Protein AF-A0A7W9TTK7-F1 (afdb_monomer_lite)

Sequence (274 aa):
MAANSEQIASMFRITYSSESADGRTKPDFTINDTASDWLWWWYRYFKENADYKAYCEARRNGDTAICSMLESRFERIAELYEDWGDIHLGKRLYKNESSWREWLFDRRHLFFINEPAVKTLSRSADVERGAIAIQIPAAVSKNDLLRVVTEFIEQNYADLRTTPKPKYELYAPEGRIDQRTFQTVKKSFYVHAAAQQHVWFPDSNAGTALEVMALELKTQLGFDWELEADQEERLRNGKLSMLELDSFKKQIARYKAQFDGYVANTIHGVFPKK

pLDDT: mean 74.2, std 18.29, range [26.41, 97.88]

Foldseek 3Di:
DVVVVVVVVVLPDPDDDDDDPDDDDDPPDDDPVQLLLQVQLLLVLQLVFPLLQQCLVCVVVVVVVSVVVSCVVFVCSVVCCVLPNNCNDDDNDGSPDPVSVVSCVVNVLQEDDRPPQFAWDPDDPPADPPDTDTDDDPPDDPVVRVVSVVCLCVVQVPPSNDRRDRNFYPPDPPPDDDVVLVLLSLLLVLLVVLLVCLPQADNALLSSLLSSVVVCVVPVSPPPDDDDPVQVVCSVVVNRDSVVQPVSSVVSVVSPVVSVVSSVCVSNSHRGDD

Radius of gyration: 23.46 Å; chains: 1; bounding box: 52×50×77 Å

Structure (mmCIF, N/CA/C/O backbone):
data_AF-A0A7W9TTK7-F1
#
_entry.id   AF-A0A7W9TTK7-F1
#
loop_
_atom_site.group_PDB
_atom_site.id
_atom_site.type_symbol
_atom_site.label_atom_id
_atom_site.label_alt_id
_atom_site.label_comp_id
_atom_site.label_asym_id
_atom_site.label_entity_id
_atom_site.label_seq_id
_atom_site.pdbx_PDB_ins_code
_atom_site.Cartn_x
_atom_site.Cartn_y
_atom_site.Cartn_z
_atom_site.occupancy
_atom_site.B_iso_or_equiv
_atom_site.auth_seq_id
_atom_site.auth_comp_id
_atom_site.auth_asym_id
_atom_site.auth_atom_id
_atom_site.pdbx_PDB_model_num
ATOM 1 N N . MET A 1 1 ? -0.376 11.244 -28.066 1.00 35.03 1 MET A N 1
ATOM 2 C CA . MET A 1 1 ? 0.602 10.306 -27.467 1.00 35.03 1 MET A CA 1
ATOM 3 C C . MET A 1 1 ? 1.311 10.841 -26.209 1.00 35.03 1 MET A C 1
ATOM 5 O O . MET A 1 1 ? 1.883 10.028 -25.504 1.00 35.03 1 MET A O 1
ATOM 9 N N . ALA A 1 2 ? 1.227 12.137 -25.856 1.00 30.84 2 ALA A N 1
ATOM 10 C CA . ALA A 1 2 ? 1.798 12.692 -24.609 1.00 30.84 2 ALA A CA 1
ATOM 11 C C . ALA A 1 2 ? 0.913 12.527 -23.345 1.00 30.84 2 ALA A C 1
ATOM 13 O O . ALA A 1 2 ? 1.427 12.477 -22.231 1.00 30.84 2 ALA A O 1
ATOM 14 N N . ALA A 1 3 ? -0.406 12.371 -23.518 1.00 28.75 3 ALA A N 1
ATOM 15 C CA . ALA A 1 3 ? -1.385 12.412 -22.425 1.00 28.75 3 ALA A CA 1
ATOM 16 C C . ALA A 1 3 ? -1.292 11.248 -21.409 1.00 28.75 3 ALA A C 1
ATOM 18 O O . ALA A 1 3 ? -1.634 11.421 -20.243 1.00 28.75 3 ALA A O 1
ATOM 19 N N . ASN A 1 4 ? -0.794 10.071 -21.814 1.00 40.59 4 ASN A N 1
ATOM 20 C CA . ASN A 1 4 ? -0.793 8.881 -20.946 1.00 40.59 4 ASN A CA 1
ATOM 21 C C . ASN A 1 4 ? 0.467 8.780 -20.067 1.00 40.59 4 ASN A C 1
ATOM 23 O O . ASN A 1 4 ? 0.388 8.340 -18.923 1.00 40.59 4 ASN A O 1
ATOM 27 N N . SER A 1 5 ? 1.621 9.261 -20.545 1.00 33.06 5 SER A N 1
ATOM 28 C CA . SER A 1 5 ? 2.818 9.427 -19.707 1.00 33.06 5 SER A CA 1
ATOM 29 C C . SER A 1 5 ? 2.655 10.554 -18.686 1.00 33.06 5 SER A C 1
ATOM 31 O O . SER A 1 5 ? 3.217 10.474 -17.595 1.00 33.06 5 SER A O 1
ATOM 33 N N . GLU A 1 6 ? 1.859 11.577 -19.016 1.00 35.22 6 GLU A N 1
ATOM 34 C CA . GLU A 1 6 ? 1.456 12.616 -18.067 1.00 35.22 6 GLU A CA 1
ATOM 35 C C . GLU A 1 6 ? 0.528 12.080 -16.979 1.00 35.22 6 GLU A C 1
ATOM 37 O O . GLU A 1 6 ? 0.674 12.515 -15.850 1.00 35.22 6 GLU A O 1
ATOM 42 N N . GLN A 1 7 ? -0.351 11.107 -17.252 1.00 36.59 7 GLN A N 1
ATOM 43 C CA . GLN A 1 7 ? -1.185 10.474 -16.217 1.00 36.59 7 GLN A CA 1
ATOM 44 C C . GLN A 1 7 ? -0.368 9.675 -15.197 1.00 36.59 7 GLN A C 1
ATOM 46 O O . GLN A 1 7 ? -0.640 9.740 -14.001 1.00 36.59 7 GLN A O 1
ATOM 51 N N . ILE A 1 8 ? 0.660 8.956 -15.650 1.00 35.38 8 ILE A N 1
ATOM 52 C CA . ILE A 1 8 ? 1.646 8.324 -14.766 1.00 35.38 8 ILE A CA 1
ATOM 53 C C . ILE A 1 8 ? 2.354 9.451 -14.001 1.00 35.38 8 ILE A C 1
ATOM 55 O O . ILE A 1 8 ? 2.187 9.569 -12.795 1.00 35.38 8 ILE A O 1
ATOM 59 N N . ALA A 1 9 ? 3.023 10.387 -14.675 1.00 32.50 9 ALA A N 1
ATOM 60 C CA . ALA A 1 9 ? 3.743 11.481 -14.013 1.00 32.50 9 ALA A CA 1
ATOM 61 C C . ALA A 1 9 ? 2.878 12.347 -13.062 1.00 32.50 9 ALA A C 1
ATOM 63 O O . ALA A 1 9 ? 3.387 12.825 -12.049 1.00 32.50 9 ALA A O 1
ATOM 64 N N . SER A 1 10 ? 1.578 12.521 -13.324 1.00 35.16 10 SER A N 1
ATOM 65 C CA . SER A 1 10 ? 0.633 13.265 -12.481 1.00 35.16 10 SER A CA 1
ATOM 66 C C . SER A 1 10 ? 0.167 12.460 -11.272 1.00 35.16 10 SER A C 1
ATOM 68 O O . SER A 1 10 ? -0.070 13.044 -10.220 1.00 35.16 10 SER A O 1
ATOM 70 N N . MET A 1 11 ? 0.094 11.126 -11.373 1.00 34.66 11 MET A N 1
ATOM 71 C CA . MET A 1 11 ? -0.071 10.249 -10.207 1.00 34.66 11 MET A CA 1
ATOM 72 C C . MET A 1 11 ? 1.137 10.303 -9.256 1.00 34.66 11 MET A C 1
ATOM 74 O O . MET A 1 11 ? 1.025 9.861 -8.110 1.00 34.66 11 MET A O 1
ATOM 78 N N . PHE A 1 12 ? 2.284 10.817 -9.718 1.00 41.12 12 PHE A N 1
ATOM 79 C CA . PHE A 1 12 ? 3.575 10.690 -9.035 1.00 41.12 12 PHE A CA 1
ATOM 80 C C . PHE A 1 12 ? 4.320 12.021 -8.792 1.00 41.12 12 PHE A C 1
ATOM 82 O O . PHE A 1 12 ? 5.390 12.003 -8.185 1.00 41.12 12 PHE A O 1
ATOM 89 N N . ARG A 1 13 ? 3.764 13.185 -9.170 1.00 29.89 13 ARG A N 1
ATOM 90 C CA . ARG A 1 13 ? 4.305 14.508 -8.798 1.00 29.89 13 ARG A CA 1
ATOM 91 C C . ARG A 1 13 ? 3.874 14.890 -7.381 1.00 29.89 13 ARG A C 1
ATOM 93 O O . ARG A 1 13 ? 2.742 15.305 -7.147 1.00 29.89 13 ARG A O 1
ATOM 100 N N . ILE A 1 14 ? 4.806 14.811 -6.434 1.00 31.83 14 ILE A N 1
ATOM 101 C CA . ILE A 1 14 ? 4.744 15.603 -5.200 1.00 31.83 14 ILE A CA 1
ATOM 102 C C . ILE A 1 14 ? 5.289 16.988 -5.546 1.00 31.83 14 ILE A C 1
ATOM 104 O O . ILE A 1 14 ? 6.488 17.230 -5.474 1.00 31.83 14 ILE A O 1
ATOM 108 N N . THR A 1 15 ? 4.419 17.886 -6.004 1.00 26.41 15 THR A N 1
ATOM 109 C CA . THR A 1 15 ? 4.750 19.312 -6.091 1.00 26.41 15 THR A CA 1
ATOM 110 C C . THR A 1 15 ? 4.386 19.971 -4.774 1.00 26.41 15 THR A C 1
ATOM 112 O O . THR A 1 15 ? 3.212 20.044 -4.411 1.00 26.41 15 THR A O 1
ATOM 115 N N . TYR A 1 16 ? 5.402 20.452 -4.066 1.00 31.27 16 TYR A N 1
ATOM 116 C CA . TYR A 1 16 ? 5.229 21.379 -2.962 1.00 31.27 16 TYR A CA 1
ATOM 117 C C . TYR A 1 16 ? 4.890 22.747 -3.555 1.00 31.27 16 TYR A C 1
ATOM 119 O O . TYR A 1 16 ? 5.705 23.330 -4.267 1.00 31.27 16 TYR A O 1
ATOM 127 N N . SER A 1 17 ? 3.686 23.249 -3.285 1.00 29.47 17 SER A N 1
ATOM 128 C CA . SER A 1 17 ? 3.444 24.686 -3.378 1.00 29.47 17 SER A CA 1
ATOM 129 C C . SER A 1 17 ? 3.991 25.287 -2.093 1.00 29.47 17 SER A C 1
ATOM 131 O O . SER A 1 17 ? 3.411 25.082 -1.025 1.00 29.47 17 SER A O 1
ATOM 133 N N . SER A 1 18 ? 5.127 25.975 -2.177 1.00 38.81 18 SER A N 1
ATOM 134 C CA . SER A 1 18 ? 5.452 26.976 -1.171 1.00 38.81 18 SER A CA 1
ATOM 135 C C . SER A 1 18 ? 4.465 28.126 -1.340 1.00 38.81 18 SER A C 1
ATOM 137 O O . SER A 1 18 ? 4.240 28.580 -2.458 1.00 38.81 18 SER A O 1
ATOM 139 N N . GLU A 1 19 ? 3.922 28.571 -0.212 1.00 40.59 19 GLU A N 1
ATOM 140 C CA . GLU A 1 19 ? 3.117 29.781 -0.042 1.00 40.59 19 GLU A CA 1
ATOM 141 C C . GLU A 1 19 ? 1.655 29.696 -0.507 1.00 40.59 19 GLU A C 1
ATOM 143 O O . GLU A 1 19 ? 1.316 29.757 -1.685 1.00 40.59 19 GLU A O 1
ATOM 148 N N . SER A 1 20 ? 0.754 29.682 0.476 1.00 35.09 20 SER A N 1
ATOM 149 C CA . SER A 1 20 ? -0.438 30.521 0.392 1.00 35.09 20 SER A CA 1
ATOM 150 C C . SER A 1 20 ? -0.637 31.208 1.738 1.00 35.09 20 SER A C 1
ATOM 152 O O . SER A 1 20 ? -1.102 30.605 2.707 1.00 35.09 20 SER A O 1
ATOM 154 N N . ALA A 1 21 ? -0.251 32.479 1.781 1.00 42.56 21 ALA A N 1
ATOM 155 C CA . ALA A 1 21 ? -0.813 33.434 2.709 1.00 42.56 21 ALA A CA 1
ATOM 156 C C . ALA A 1 21 ? -2.298 33.579 2.361 1.00 42.56 21 ALA A C 1
ATOM 158 O O . ALA A 1 21 ? -2.626 34.259 1.399 1.00 42.56 21 ALA A O 1
ATOM 159 N N . ASP A 1 22 ? -3.187 32.911 3.094 1.00 37.53 22 ASP A N 1
ATOM 160 C CA . ASP A 1 22 ? -4.538 33.439 3.253 1.00 37.53 22 ASP A CA 1
ATOM 161 C C . ASP A 1 22 ? -5.239 32.890 4.495 1.00 37.53 22 ASP A C 1
ATOM 163 O O . ASP A 1 22 ? -5.291 31.688 4.768 1.00 37.53 22 ASP A O 1
ATOM 167 N N . GLY A 1 23 ? -5.741 33.832 5.289 1.00 40.56 23 GLY A N 1
ATOM 168 C CA . GLY A 1 23 ? -6.279 33.623 6.620 1.00 40.56 23 GLY A CA 1
ATOM 169 C C . GLY A 1 23 ? -7.608 32.880 6.619 1.00 40.56 23 GLY A C 1
ATOM 170 O O . GLY A 1 23 ? -8.668 33.485 6.508 1.00 40.56 23 GLY A O 1
ATOM 171 N N . ARG A 1 24 ? -7.557 31.574 6.877 1.00 36.06 24 ARG A N 1
ATOM 172 C CA . ARG A 1 24 ? -8.552 30.852 7.683 1.00 36.06 24 ARG A CA 1
ATOM 173 C C . ARG A 1 24 ? -7.796 29.827 8.511 1.00 36.06 24 ARG A C 1
ATOM 175 O O . ARG A 1 24 ? -7.207 28.906 7.958 1.00 36.06 24 ARG A O 1
ATOM 182 N N . THR A 1 25 ? -7.800 29.995 9.828 1.00 39.28 25 THR A N 1
ATOM 183 C CA . THR A 1 25 ? -7.168 29.083 10.786 1.00 39.28 25 THR A CA 1
ATOM 184 C C . THR A 1 25 ? -7.892 27.732 10.794 1.00 39.28 25 THR A C 1
ATOM 186 O O . THR A 1 25 ? -8.710 27.443 11.664 1.00 39.28 25 THR A O 1
ATOM 189 N N . LYS A 1 26 ? -7.602 26.884 9.798 1.00 40.47 26 LYS A N 1
ATOM 190 C CA . LYS A 1 26 ? -7.718 25.430 9.956 1.00 40.47 26 LYS A CA 1
ATOM 191 C C . LYS A 1 26 ? -6.712 25.025 11.044 1.00 40.47 26 LYS A C 1
ATOM 193 O O . LYS A 1 26 ? -5.613 25.578 11.048 1.00 40.47 26 LYS A O 1
ATOM 198 N N . PRO A 1 27 ? -7.062 24.121 11.975 1.00 39.88 27 PRO A N 1
ATOM 199 C CA . PRO A 1 27 ? -6.100 23.633 12.953 1.00 39.88 27 PRO A CA 1
ATOM 200 C C . PRO A 1 27 ? -4.914 23.036 12.196 1.00 39.88 27 PRO A C 1
ATOM 202 O O . PRO A 1 27 ? -5.080 22.099 11.414 1.00 39.88 27 PRO A O 1
ATOM 205 N N . ASP A 1 28 ? -3.746 23.641 12.391 1.00 40.25 28 ASP A N 1
ATOM 206 C CA . ASP A 1 28 ? -2.498 23.274 11.734 1.00 40.25 28 ASP A CA 1
ATOM 207 C C . ASP A 1 28 ? -1.991 21.972 12.363 1.00 40.25 28 ASP A C 1
ATOM 209 O O . ASP A 1 28 ? -1.201 21.948 13.305 1.00 40.25 28 ASP A O 1
ATOM 213 N N . PHE A 1 29 ? -2.585 20.859 11.939 1.00 44.41 29 PHE A N 1
ATOM 214 C CA . PHE A 1 29 ? -2.176 19.531 12.361 1.00 44.41 29 PHE A CA 1
ATOM 215 C C . PHE A 1 29 ? -0.953 19.124 11.550 1.00 44.41 29 PHE A C 1
ATOM 217 O O . PHE A 1 29 ? -1.056 18.744 10.383 1.00 44.41 29 PHE A O 1
ATOM 224 N N . THR A 1 30 ? 0.216 19.212 12.178 1.00 46.50 30 THR A N 1
ATOM 225 C CA . THR A 1 30 ? 1.476 18.771 11.584 1.00 46.50 30 THR A CA 1
ATOM 226 C C . THR A 1 30 ? 1.577 17.251 11.709 1.00 46.50 30 THR A C 1
ATOM 228 O O . THR A 1 30 ? 1.919 16.713 12.761 1.00 46.50 30 THR A O 1
ATOM 231 N N . ILE A 1 31 ? 1.236 16.533 10.639 1.00 55.94 31 ILE A N 1
ATOM 232 C CA . ILE A 1 31 ? 1.468 15.086 10.551 1.00 55.94 31 ILE A CA 1
ATOM 233 C C . ILE A 1 31 ? 2.953 14.870 10.290 1.00 55.94 31 ILE A C 1
ATOM 235 O O . ILE A 1 31 ? 3.539 15.568 9.469 1.00 55.94 31 ILE A O 1
ATOM 239 N N . ASN A 1 32 ? 3.567 13.882 10.944 1.00 63.97 32 ASN A N 1
ATOM 240 C CA . ASN A 1 32 ? 4.888 13.418 10.532 1.00 63.97 32 ASN A CA 1
ATOM 241 C C . ASN A 1 32 ? 4.805 12.937 9.074 1.00 63.97 32 ASN A C 1
ATOM 243 O O . ASN A 1 32 ? 4.220 11.884 8.806 1.00 63.97 32 ASN A O 1
ATOM 247 N N . ASP A 1 33 ? 5.392 13.702 8.153 1.00 66.06 33 ASP A N 1
ATOM 248 C CA . ASP A 1 33 ? 5.341 13.438 6.712 1.00 66.06 33 ASP A CA 1
ATOM 249 C C . ASP A 1 33 ? 5.737 11.997 6.381 1.00 66.06 33 ASP A C 1
ATOM 251 O O . ASP A 1 33 ? 5.047 11.322 5.629 1.00 66.06 33 ASP A O 1
ATOM 255 N N . THR A 1 34 ? 6.769 11.455 7.030 1.00 67.75 34 THR A N 1
ATOM 256 C CA . THR A 1 34 ? 7.224 10.073 6.794 1.00 67.75 34 THR A CA 1
ATOM 257 C C . THR A 1 34 ? 6.137 9.046 7.123 1.00 67.75 34 THR A C 1
ATOM 259 O O . THR A 1 34 ? 5.960 8.055 6.414 1.00 67.75 34 THR A O 1
ATOM 262 N N . ALA A 1 35 ? 5.384 9.281 8.195 1.00 70.31 35 ALA A N 1
ATOM 263 C CA . ALA A 1 35 ? 4.330 8.382 8.642 1.00 70.31 35 ALA A CA 1
ATOM 264 C C . ALA A 1 35 ? 3.058 8.518 7.781 1.00 70.31 35 ALA A C 1
ATOM 266 O O . ALA A 1 35 ? 2.422 7.514 7.455 1.00 70.31 35 ALA A O 1
ATOM 267 N N . SER A 1 36 ? 2.751 9.739 7.327 1.00 75.75 36 SER A N 1
ATOM 268 C CA . SER A 1 36 ? 1.723 10.006 6.308 1.00 75.75 36 SER A CA 1
ATOM 269 C C . SER A 1 36 ? 2.040 9.298 4.988 1.00 75.75 36 SER A C 1
ATOM 271 O O . SER A 1 36 ? 1.181 8.642 4.401 1.00 75.75 36 SER A O 1
ATOM 273 N N . ASP A 1 37 ? 3.297 9.366 4.546 1.00 80.50 37 ASP A N 1
ATOM 274 C CA . ASP A 1 37 ? 3.783 8.701 3.339 1.00 80.50 37 ASP A CA 1
ATOM 275 C C . ASP A 1 37 ? 3.631 7.191 3.426 1.00 80.50 37 ASP A C 1
ATOM 277 O O . ASP A 1 37 ? 3.242 6.542 2.453 1.00 80.50 37 ASP A O 1
ATOM 281 N N . TRP A 1 38 ? 3.928 6.624 4.589 1.00 82.75 38 TRP A N 1
ATOM 282 C CA . TRP A 1 38 ? 3.814 5.192 4.800 1.00 82.75 38 TRP A CA 1
ATOM 283 C C . TRP A 1 38 ? 2.379 4.702 4.780 1.00 82.75 38 TRP A C 1
ATOM 285 O O . TRP A 1 38 ? 2.067 3.727 4.094 1.00 82.75 38 TRP A O 1
ATOM 295 N N . LEU A 1 39 ? 1.496 5.425 5.466 1.00 87.12 39 LEU A N 1
ATOM 296 C CA . LEU A 1 39 ? 0.069 5.157 5.435 1.00 87.12 39 LEU A CA 1
ATOM 297 C C . LEU A 1 39 ? -0.503 5.284 4.024 1.00 87.12 39 LEU A C 1
ATOM 299 O O . LEU A 1 39 ? -1.296 4.447 3.598 1.00 87.12 39 LEU A O 1
ATOM 303 N N . TRP A 1 40 ? -0.057 6.295 3.279 1.00 88.38 40 TRP A N 1
ATOM 304 C CA . TRP A 1 40 ? -0.442 6.470 1.888 1.00 88.38 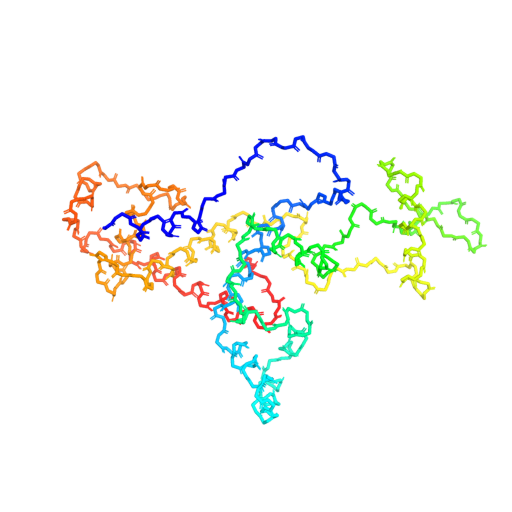40 TRP A CA 1
ATOM 305 C C . TRP A 1 40 ? -0.042 5.264 1.032 1.00 88.38 40 TRP A C 1
ATOM 307 O O . TRP A 1 40 ? -0.865 4.747 0.276 1.00 88.38 40 TRP A O 1
ATOM 317 N N . TRP A 1 41 ? 1.193 4.770 1.161 1.00 89.19 41 TRP A N 1
ATOM 318 C CA . TRP A 1 41 ? 1.605 3.568 0.438 1.00 89.19 41 TRP A CA 1
ATOM 319 C C . TRP A 1 41 ? 0.766 2.362 0.824 1.00 89.19 41 TRP A C 1
ATOM 321 O O . TRP A 1 41 ? 0.272 1.675 -0.066 1.00 89.19 41 TRP A O 1
ATOM 331 N N . TRP A 1 42 ? 0.540 2.145 2.117 1.00 90.62 42 TRP A N 1
ATOM 332 C CA . TRP A 1 42 ? -0.305 1.055 2.587 1.00 90.62 42 TRP A CA 1
ATOM 333 C C . TRP A 1 42 ? -1.720 1.111 1.999 1.00 90.62 42 TRP A C 1
ATOM 335 O O . TRP A 1 42 ? -2.191 0.111 1.463 1.00 90.62 42 TRP A O 1
ATOM 345 N N . TYR A 1 43 ? -2.359 2.287 1.994 1.00 92.00 43 TYR A N 1
ATOM 346 C CA . TYR A 1 43 ? -3.678 2.480 1.382 1.00 92.00 43 TYR A CA 1
ATOM 347 C C . TYR A 1 43 ? -3.700 2.047 -0.086 1.00 92.00 43 TYR A C 1
ATOM 349 O O . TYR A 1 43 ? -4.655 1.414 -0.536 1.00 92.00 43 TYR A O 1
ATOM 357 N N . ARG A 1 44 ? -2.642 2.351 -0.847 1.00 92.06 44 ARG A N 1
ATOM 358 C CA . ARG A 1 44 ? -2.567 1.936 -2.252 1.00 92.06 44 ARG A CA 1
ATOM 359 C C . ARG A 1 44 ? -2.544 0.422 -2.406 1.00 92.06 44 ARG A C 1
ATOM 361 O O . ARG A 1 44 ? -3.203 -0.074 -3.306 1.00 92.06 44 ARG A O 1
ATOM 368 N N . TYR A 1 45 ? -1.821 -0.292 -1.548 1.00 94.06 45 TYR A N 1
ATOM 369 C CA . TYR A 1 45 ? -1.841 -1.757 -1.538 1.00 94.06 45 TYR A CA 1
ATOM 370 C C . TYR A 1 45 ? -3.203 -2.298 -1.117 1.00 94.06 45 TYR A C 1
ATOM 372 O O . TYR A 1 45 ? -3.708 -3.236 -1.727 1.00 94.06 45 TYR A O 1
ATOM 380 N N . PHE A 1 46 ? -3.823 -1.674 -0.117 1.00 94.50 46 PHE A N 1
ATOM 381 C CA . PHE A 1 46 ? -5.122 -2.100 0.379 1.00 94.50 46 PHE A CA 1
ATOM 382 C C . PHE A 1 46 ? -6.214 -1.967 -0.686 1.00 94.50 46 PHE A C 1
ATOM 384 O O . PHE A 1 46 ? -7.037 -2.860 -0.857 1.00 94.50 46 PHE A O 1
ATOM 391 N N . LYS A 1 47 ? -6.153 -0.905 -1.496 1.00 93.19 47 LYS A N 1
ATOM 392 C CA . LYS A 1 47 ? -7.063 -0.693 -2.627 1.00 93.19 47 LYS A CA 1
ATOM 393 C C . LYS A 1 47 ? -6.916 -1.723 -3.755 1.00 93.19 47 LYS A C 1
ATOM 395 O O . LYS A 1 47 ? -7.827 -1.848 -4.570 1.00 93.19 47 LYS A O 1
ATOM 400 N N . GLU A 1 48 ? -5.807 -2.453 -3.814 1.00 94.50 48 GLU A N 1
ATOM 401 C CA . GLU A 1 48 ? -5.591 -3.538 -4.782 1.00 94.50 48 GLU A CA 1
ATOM 402 C C . GLU A 1 48 ? -5.988 -4.914 -4.202 1.00 94.50 48 GLU A C 1
ATOM 404 O O . GLU A 1 48 ? -5.910 -5.928 -4.894 1.00 94.50 48 GLU A O 1
ATOM 409 N N . ASN A 1 49 ? -6.454 -4.980 -2.945 1.00 96.75 49 ASN A N 1
ATOM 410 C CA . ASN A 1 49 ? -6.862 -6.230 -2.306 1.00 96.75 49 ASN A CA 1
ATOM 411 C C . ASN A 1 49 ? -8.242 -6.702 -2.801 1.00 96.75 49 ASN A C 1
ATOM 413 O O . ASN A 1 49 ? -9.274 -6.083 -2.535 1.00 96.75 49 ASN A O 1
ATOM 417 N N . ALA A 1 50 ? -8.257 -7.830 -3.515 1.00 96.31 50 ALA A N 1
ATOM 418 C CA . ALA A 1 50 ? -9.469 -8.389 -4.109 1.00 96.31 50 ALA A CA 1
ATOM 419 C C . ALA A 1 50 ? -10.463 -8.946 -3.074 1.00 96.31 50 ALA A C 1
ATOM 421 O O . ALA A 1 50 ? -11.669 -8.820 -3.280 1.00 96.31 50 ALA A O 1
ATOM 422 N N . ASP A 1 51 ? -9.985 -9.522 -1.966 1.00 97.50 51 ASP A N 1
ATOM 423 C CA . ASP A 1 51 ? -10.853 -10.039 -0.902 1.00 97.50 51 ASP A CA 1
ATOM 424 C C . ASP A 1 51 ? -11.577 -8.886 -0.181 1.00 97.50 51 ASP A C 1
ATOM 426 O O . ASP A 1 51 ? -12.781 -8.969 0.067 1.00 97.50 51 ASP A O 1
ATOM 430 N N . TYR A 1 52 ? -10.882 -7.770 0.081 1.00 97.81 52 TYR A N 1
ATOM 431 C CA . TYR A 1 52 ? -11.518 -6.570 0.636 1.00 97.81 52 TYR A CA 1
ATOM 432 C C . TYR A 1 52 ? -12.537 -5.968 -0.330 1.00 97.81 52 TYR A C 1
ATOM 434 O O . TYR A 1 52 ? -13.653 -5.639 0.068 1.00 97.81 52 TYR A O 1
ATOM 442 N N . LYS A 1 53 ? -12.193 -5.891 -1.621 1.00 97.38 53 LYS A N 1
ATOM 443 C CA . LYS A 1 53 ? -13.119 -5.430 -2.658 1.00 97.38 53 LYS A CA 1
ATOM 444 C C . LYS A 1 53 ? -14.394 -6.274 -2.694 1.00 97.38 53 LYS A C 1
ATOM 446 O O . LYS A 1 53 ? -15.489 -5.713 -2.704 1.00 97.38 53 LYS A O 1
ATOM 451 N N . ALA A 1 54 ? -14.254 -7.600 -2.680 1.00 97.31 54 ALA A N 1
ATOM 452 C CA . ALA A 1 54 ? -15.385 -8.523 -2.650 1.00 97.31 54 ALA A CA 1
ATOM 453 C C . ALA A 1 54 ? -16.247 -8.315 -1.395 1.00 97.31 54 ALA A C 1
ATOM 455 O O . ALA A 1 54 ? -17.474 -8.326 -1.481 1.00 97.31 54 ALA A O 1
ATOM 456 N N . TYR A 1 55 ? -15.621 -8.054 -0.245 1.00 97.88 55 TYR A N 1
ATOM 457 C CA . TYR A 1 55 ? -16.336 -7.731 0.987 1.00 97.88 55 TYR A CA 1
ATOM 458 C C . TYR A 1 55 ? -17.108 -6.410 0.894 1.00 97.88 55 TYR A C 1
ATOM 460 O O . TYR A 1 55 ? -18.286 -6.365 1.247 1.00 97.88 55 TYR A O 1
ATOM 468 N N . CYS A 1 56 ? -16.498 -5.346 0.364 1.00 97.31 56 CYS A N 1
ATOM 469 C CA . CYS A 1 56 ? -17.181 -4.073 0.130 1.00 97.31 56 CYS A CA 1
ATOM 470 C C . CYS A 1 56 ? -18.394 -4.236 -0.801 1.00 97.31 56 CYS A C 1
ATOM 472 O O . CYS A 1 56 ? -19.468 -3.701 -0.523 1.00 97.31 56 CYS A O 1
ATOM 474 N N . GLU A 1 57 ? -18.252 -5.005 -1.883 1.00 97.38 57 GLU A N 1
ATOM 475 C CA . GLU A 1 57 ? -19.346 -5.303 -2.814 1.00 97.38 57 GLU A CA 1
ATOM 476 C C . GLU A 1 57 ? -20.470 -6.106 -2.143 1.00 97.38 57 GLU A C 1
ATOM 478 O O . GLU A 1 57 ? -21.643 -5.756 -2.293 1.00 97.38 57 GLU A O 1
ATOM 483 N N . ALA A 1 58 ? -20.133 -7.123 -1.345 1.00 97.19 58 ALA A N 1
ATOM 484 C CA . ALA A 1 58 ? -21.104 -7.909 -0.586 1.00 97.19 58 ALA A CA 1
ATOM 485 C C . ALA A 1 58 ? -21.872 -7.049 0.430 1.00 97.19 58 ALA A C 1
ATOM 487 O O . ALA A 1 58 ? -23.103 -7.090 0.463 1.00 97.19 58 ALA A O 1
ATOM 488 N N . ARG A 1 59 ? -21.171 -6.198 1.195 1.00 96.94 59 ARG A N 1
ATOM 489 C CA . ARG A 1 59 ? -21.783 -5.254 2.147 1.00 96.94 59 ARG A CA 1
ATOM 490 C C . ARG A 1 59 ? -22.746 -4.299 1.452 1.00 96.94 59 ARG A C 1
ATOM 492 O O . ARG A 1 59 ? -23.847 -4.073 1.945 1.00 96.94 59 ARG A O 1
ATOM 499 N N . ARG A 1 60 ? -22.358 -3.777 0.287 1.00 95.56 60 ARG A N 1
ATOM 500 C CA . ARG A 1 60 ? -23.182 -2.859 -0.510 1.00 95.56 60 ARG A CA 1
ATOM 501 C C . ARG A 1 60 ? -24.448 -3.523 -1.048 1.00 95.56 60 ARG A C 1
ATOM 503 O O . ARG A 1 60 ? -25.503 -2.898 -1.064 1.00 95.56 60 ARG A O 1
ATOM 510 N N . ASN A 1 61 ? -24.338 -4.777 -1.478 1.00 96.12 61 ASN A N 1
ATOM 511 C CA . ASN A 1 61 ? -25.451 -5.538 -2.042 1.00 96.12 61 ASN A CA 1
ATOM 512 C C . ASN A 1 61 ? -26.323 -6.217 -0.971 1.00 96.12 61 ASN A C 1
ATOM 514 O O . ASN A 1 61 ? -27.341 -6.816 -1.312 1.00 96.12 61 ASN A O 1
ATOM 518 N N . GLY A 1 62 ? -25.939 -6.142 0.308 1.00 95.88 62 GLY A N 1
ATOM 519 C CA . GLY A 1 62 ? -26.615 -6.855 1.391 1.00 95.88 62 GLY A CA 1
ATOM 520 C C . GLY A 1 62 ? -26.424 -8.375 1.337 1.00 95.88 62 GLY A C 1
ATOM 521 O O . GLY A 1 62 ? -27.238 -9.111 1.894 1.00 95.88 62 GLY A O 1
ATOM 522 N N . ASP A 1 63 ? -25.368 -8.860 0.675 1.00 97.50 63 ASP A N 1
ATOM 523 C CA . ASP A 1 63 ? -25.051 -10.287 0.592 1.00 97.50 63 ASP A CA 1
ATOM 524 C C . ASP A 1 63 ? -24.424 -10.771 1.904 1.00 97.50 63 ASP A C 1
ATOM 526 O O . ASP A 1 63 ? -23.206 -10.771 2.104 1.00 97.50 63 ASP A O 1
ATOM 530 N N . THR A 1 64 ? -25.294 -11.170 2.827 1.00 96.69 64 THR A N 1
ATOM 531 C CA . THR A 1 64 ? -24.899 -11.654 4.154 1.00 96.69 64 THR A CA 1
ATOM 532 C C . THR A 1 64 ? -24.101 -12.955 4.095 1.00 96.69 64 THR A C 1
ATOM 534 O O . THR A 1 64 ? -23.228 -13.156 4.935 1.00 96.69 64 THR A O 1
ATOM 537 N N . ALA A 1 65 ? -24.328 -13.809 3.092 1.00 97.38 65 ALA A N 1
ATOM 538 C CA . ALA A 1 65 ? -23.631 -15.086 2.969 1.00 97.38 65 ALA A CA 1
ATOM 539 C C . ALA A 1 65 ? -22.151 -14.880 2.619 1.00 97.38 65 ALA A C 1
ATOM 541 O O . ALA A 1 65 ? -21.276 -15.460 3.269 1.00 97.38 65 ALA A O 1
ATOM 542 N N . ILE A 1 66 ? -21.860 -14.013 1.641 1.00 96.88 66 ILE A N 1
ATOM 543 C CA . ILE A 1 66 ? -20.476 -13.666 1.288 1.00 96.88 66 ILE A CA 1
ATOM 544 C C . ILE A 1 66 ? -19.802 -12.902 2.432 1.00 96.88 66 ILE A C 1
ATOM 546 O O . ILE A 1 66 ? -18.646 -13.196 2.744 1.00 96.88 66 ILE A O 1
ATOM 550 N N . CYS A 1 67 ? -20.512 -11.975 3.091 1.00 96.56 67 CYS A N 1
ATOM 551 C CA . CYS A 1 67 ? -19.979 -11.269 4.261 1.00 96.56 67 CYS A CA 1
ATOM 552 C C . CYS A 1 67 ? -19.529 -12.255 5.345 1.00 96.56 67 CYS A C 1
ATOM 554 O O . CYS A 1 67 ? -18.363 -12.238 5.726 1.00 96.56 67 CYS A O 1
ATOM 556 N N . SER A 1 68 ? -20.406 -13.169 5.776 1.00 96.94 68 SER A N 1
ATOM 557 C CA . SER A 1 68 ? -20.076 -14.143 6.824 1.00 96.94 68 SER A CA 1
ATOM 558 C C . SER A 1 68 ? -18.955 -15.101 6.415 1.00 96.94 68 SER A C 1
ATOM 560 O O . SER A 1 68 ? -18.099 -15.436 7.234 1.00 96.94 68 SER A O 1
ATOM 562 N N . MET A 1 69 ? -18.909 -15.524 5.147 1.00 97.88 69 MET A N 1
ATOM 563 C CA . MET A 1 69 ? -17.803 -16.338 4.635 1.00 97.88 69 MET A CA 1
ATOM 564 C C . MET A 1 69 ? -16.465 -15.592 4.748 1.00 97.88 69 MET A C 1
ATOM 566 O O . MET A 1 69 ? -15.487 -16.159 5.238 1.00 97.88 69 MET A O 1
ATOM 570 N N . LEU A 1 70 ? -16.404 -14.330 4.321 1.00 97.19 70 LEU A N 1
ATOM 571 C CA . LEU A 1 70 ? -15.174 -13.537 4.365 1.00 97.19 70 LEU A CA 1
ATOM 572 C C . LEU A 1 70 ? -14.778 -13.160 5.797 1.00 97.19 70 LEU A C 1
ATOM 574 O O . LEU A 1 70 ? -13.599 -13.253 6.124 1.00 97.19 70 LEU A O 1
ATOM 578 N N . GLU A 1 71 ? -15.736 -12.830 6.663 1.00 97.19 71 GLU A N 1
ATOM 579 C CA . GLU A 1 71 ? -15.510 -12.597 8.098 1.00 97.19 71 GLU A CA 1
ATOM 580 C C . GLU A 1 71 ? -14.944 -13.840 8.797 1.00 97.19 71 GLU A C 1
ATOM 582 O O . GLU A 1 71 ? -14.043 -13.727 9.624 1.00 97.19 71 GLU A O 1
ATOM 587 N N . SER A 1 72 ? -15.399 -15.041 8.419 1.00 96.50 72 SER A N 1
ATOM 588 C CA . SER A 1 72 ? -14.854 -16.294 8.963 1.00 96.50 72 SER A CA 1
ATOM 589 C C . SER A 1 72 ? -13.418 -16.582 8.508 1.00 96.50 72 SER A C 1
ATOM 591 O O . SER A 1 72 ? -12.669 -17.269 9.202 1.00 96.50 72 SER A O 1
ATOM 593 N N . ARG A 1 73 ? -13.026 -16.061 7.339 1.00 96.56 73 ARG A N 1
ATOM 594 C CA . ARG A 1 73 ? -11.698 -16.260 6.744 1.00 96.56 73 ARG A CA 1
ATOM 595 C C . ARG A 1 73 ? -10.697 -15.195 7.187 1.00 96.56 73 ARG A C 1
ATOM 597 O O . ARG A 1 73 ? -9.511 -15.491 7.318 1.00 96.56 73 ARG A O 1
ATOM 604 N N . PHE A 1 74 ? -11.160 -13.967 7.391 1.00 96.06 74 PHE A N 1
ATOM 605 C CA . PHE A 1 74 ? -10.332 -12.801 7.665 1.00 96.06 74 PHE A CA 1
ATOM 606 C C . PHE A 1 74 ? -10.833 -12.079 8.914 1.00 96.06 74 PHE A C 1
ATOM 608 O O . PHE A 1 74 ? -11.715 -11.228 8.845 1.00 96.06 74 PHE A O 1
ATOM 615 N N . GLU A 1 75 ? -10.201 -12.371 10.050 1.00 94.12 75 GLU A N 1
ATOM 616 C CA . GLU A 1 75 ? -10.594 -11.887 11.383 1.00 94.12 75 GLU A CA 1
ATOM 617 C C . GLU A 1 75 ? -10.844 -10.369 11.461 1.00 94.12 75 GLU A C 1
ATOM 619 O O . GLU A 1 75 ? -11.747 -9.919 12.161 1.00 94.12 75 GLU A O 1
ATOM 624 N N . ARG A 1 76 ? -10.075 -9.570 10.710 1.00 94.00 76 ARG A N 1
ATOM 625 C CA . ARG A 1 76 ? -10.116 -8.100 10.770 1.00 94.00 76 ARG A CA 1
ATOM 626 C C . ARG A 1 76 ? -10.902 -7.439 9.642 1.00 94.00 76 ARG A C 1
ATOM 628 O O . ARG A 1 76 ? -10.928 -6.215 9.567 1.00 94.00 76 ARG A O 1
ATOM 635 N N . ILE A 1 77 ? -11.539 -8.191 8.743 1.00 95.94 77 ILE A N 1
ATOM 636 C CA . ILE A 1 77 ? -12.151 -7.592 7.545 1.00 95.94 77 ILE A CA 1
ATOM 637 C C . ILE A 1 77 ? -13.324 -6.659 7.873 1.00 95.94 77 ILE A C 1
ATOM 639 O O . ILE A 1 77 ? -13.430 -5.577 7.293 1.00 95.94 77 ILE A O 1
ATOM 643 N N . ALA A 1 78 ? -14.157 -7.034 8.848 1.00 96.06 78 ALA A N 1
ATOM 644 C CA . ALA A 1 78 ? -15.247 -6.192 9.328 1.00 96.06 78 ALA A CA 1
ATOM 645 C C . ALA A 1 78 ? -14.708 -4.932 10.022 1.00 96.06 78 ALA A C 1
ATOM 647 O O . ALA A 1 78 ? -15.138 -3.828 9.710 1.00 96.06 78 ALA A O 1
ATOM 648 N N . GLU A 1 79 ? -13.706 -5.087 10.889 1.00 94.75 79 GLU A N 1
ATOM 649 C CA . GLU A 1 79 ? -13.016 -3.981 11.565 1.00 94.75 79 GLU A CA 1
ATOM 650 C C . GLU A 1 79 ? -12.418 -2.981 10.561 1.00 94.75 79 GLU A C 1
ATOM 652 O O . GLU A 1 79 ? -12.607 -1.772 10.692 1.00 94.75 79 GLU A O 1
ATOM 657 N N . LEU A 1 80 ? -11.742 -3.484 9.525 1.00 95.00 80 LEU A N 1
ATOM 658 C CA . LEU A 1 80 ? -11.189 -2.671 8.447 1.00 95.00 80 LEU A CA 1
ATOM 659 C C . LEU A 1 80 ? -12.283 -1.926 7.678 1.00 95.00 80 LEU A C 1
ATOM 661 O O . LEU A 1 80 ? -12.074 -0.786 7.275 1.00 95.00 80 LEU A O 1
ATOM 665 N N . TYR A 1 81 ? -13.441 -2.544 7.449 1.00 95.44 81 TYR A N 1
ATOM 666 C CA . TYR A 1 81 ? -14.573 -1.876 6.806 1.00 95.44 81 TYR A CA 1
ATOM 667 C C . TYR A 1 81 ? -15.156 -0.751 7.658 1.00 95.44 81 TYR A C 1
ATOM 669 O O . TYR A 1 81 ? -15.459 0.306 7.115 1.00 95.44 81 TYR A O 1
ATOM 677 N N . GLU A 1 82 ? -15.262 -0.922 8.973 1.00 93.62 82 GLU A N 1
ATOM 678 C CA . GLU A 1 82 ? -15.727 0.155 9.856 1.00 93.62 82 GLU A CA 1
ATOM 679 C C . GLU A 1 82 ? -14.745 1.341 9.883 1.00 93.62 82 GLU A C 1
ATOM 681 O O . GLU A 1 82 ? -15.158 2.501 9.859 1.00 93.62 82 GLU A O 1
ATOM 686 N N . ASP A 1 83 ? -13.436 1.073 9.851 1.00 91.56 83 ASP A N 1
ATOM 687 C CA . ASP A 1 83 ? -12.414 2.125 9.885 1.00 91.56 83 ASP A CA 1
ATOM 688 C C . ASP A 1 83 ? -12.257 2.861 8.543 1.00 91.56 83 ASP A C 1
ATOM 690 O O . ASP A 1 83 ? -12.158 4.094 8.490 1.00 91.56 83 ASP A O 1
ATOM 694 N N . TRP A 1 84 ? -12.198 2.107 7.443 1.00 91.62 84 TRP A N 1
ATOM 695 C CA . TRP A 1 84 ? -11.850 2.625 6.118 1.00 91.62 84 TRP A CA 1
ATOM 696 C C . TRP A 1 84 ? -13.064 2.872 5.223 1.00 91.62 84 TRP A C 1
ATOM 698 O O . TRP A 1 84 ? -12.998 3.725 4.333 1.00 91.62 84 TRP A O 1
ATOM 708 N N . GLY A 1 85 ? -14.172 2.177 5.472 1.00 92.81 85 GLY A N 1
ATOM 709 C CA . GLY A 1 85 ? -15.338 2.156 4.601 1.00 92.81 85 GLY A CA 1
ATOM 710 C C . GLY A 1 85 ? -15.056 1.494 3.254 1.00 92.81 85 GLY A C 1
ATOM 711 O O . GLY A 1 85 ? -14.066 0.799 3.044 1.00 92.81 85 GLY A O 1
ATOM 712 N N . ASP A 1 86 ? -15.935 1.742 2.291 1.00 93.44 86 ASP A N 1
ATOM 713 C CA . ASP A 1 86 ? -15.763 1.243 0.931 1.00 93.44 86 ASP A CA 1
ATOM 714 C C . ASP A 1 86 ? -14.760 2.102 0.141 1.00 93.44 86 ASP A C 1
ATOM 716 O O . ASP A 1 86 ? -15.122 3.046 -0.565 1.00 93.44 86 ASP A O 1
ATOM 720 N N . ILE A 1 87 ? -13.473 1.765 0.249 1.00 91.69 87 ILE A N 1
ATOM 721 C CA . ILE A 1 87 ? -12.379 2.484 -0.430 1.00 91.69 87 ILE A CA 1
ATOM 722 C C . ILE A 1 87 ? -12.360 2.289 -1.954 1.00 91.69 87 ILE A C 1
ATOM 724 O O . ILE A 1 87 ? -11.560 2.933 -2.651 1.00 91.69 87 ILE A O 1
ATOM 728 N N . HIS A 1 88 ? -13.188 1.383 -2.478 1.00 91.25 88 HIS A N 1
ATOM 729 C CA . HIS A 1 88 ? -13.305 1.106 -3.906 1.00 91.25 88 HIS A CA 1
ATOM 730 C C . HIS A 1 88 ? -14.387 1.964 -4.572 1.00 91.25 88 HIS A C 1
ATOM 732 O O . HIS A 1 88 ? -14.374 2.098 -5.797 1.00 91.25 88 HIS A O 1
ATOM 738 N N . LEU A 1 89 ? -15.270 2.597 -3.791 1.00 85.44 89 LEU A N 1
ATOM 739 C CA . LEU A 1 89 ? -16.184 3.626 -4.278 1.00 85.44 89 LEU A CA 1
ATOM 740 C C . LEU A 1 89 ? -15.484 4.982 -4.457 1.00 85.44 89 LEU A C 1
ATOM 742 O O . LEU A 1 89 ? -14.583 5.364 -3.713 1.00 85.44 89 LEU A O 1
ATOM 746 N N . GLY A 1 90 ? -15.945 5.745 -5.450 1.00 74.81 90 GLY A N 1
ATOM 747 C CA . GLY A 1 90 ? -15.511 7.123 -5.682 1.00 74.81 90 GLY A CA 1
ATOM 748 C C . GLY A 1 90 ? -14.169 7.276 -6.407 1.00 74.81 90 GLY A C 1
ATOM 749 O O . GLY A 1 90 ? -13.589 6.331 -6.946 1.00 74.81 90 GLY A O 1
ATOM 750 N N . LYS A 1 91 ? -13.686 8.524 -6.471 1.00 74.38 91 LYS A N 1
ATOM 751 C CA . LYS A 1 91 ? -12.393 8.843 -7.093 1.00 74.38 91 LYS A CA 1
ATOM 752 C C . LYS A 1 91 ? -11.253 8.293 -6.237 1.00 74.38 91 LYS A C 1
ATOM 754 O O . LYS A 1 91 ? -11.332 8.271 -5.011 1.00 74.38 91 LYS A O 1
ATOM 759 N N . ARG A 1 92 ? -10.171 7.852 -6.889 1.00 76.81 92 ARG A N 1
ATOM 760 C CA . ARG A 1 92 ? -8.918 7.523 -6.196 1.00 76.81 92 ARG A CA 1
ATOM 761 C C . ARG A 1 92 ? -8.473 8.758 -5.410 1.00 76.81 92 ARG A C 1
ATOM 763 O O . ARG A 1 92 ? -8.341 9.817 -6.006 1.00 76.81 92 ARG A O 1
ATOM 770 N N . LEU A 1 93 ? -8.271 8.603 -4.102 1.00 78.19 93 LEU A N 1
ATOM 771 C CA . LEU A 1 93 ? -7.650 9.640 -3.285 1.00 78.19 93 LEU A CA 1
ATOM 772 C C . LEU A 1 93 ? -6.202 9.766 -3.731 1.00 78.19 93 LEU A C 1
ATOM 774 O O . LEU A 1 93 ? -5.528 8.746 -3.841 1.00 78.19 93 LEU A O 1
ATOM 778 N N . TYR A 1 94 ? -5.724 10.976 -3.986 1.00 79.44 94 TYR A N 1
ATOM 779 C CA . TYR A 1 94 ? -4.300 11.212 -4.190 1.00 79.44 94 TYR A CA 1
ATOM 780 C C . TYR A 1 94 ? -3.712 11.900 -2.961 1.00 79.44 94 TYR A C 1
ATOM 782 O O . TYR A 1 94 ? -4.334 12.777 -2.371 1.00 79.44 94 TYR A O 1
ATOM 790 N N . LYS A 1 95 ? -2.478 11.541 -2.590 1.00 77.31 95 LYS A N 1
ATOM 791 C CA . LYS A 1 95 ? -1.797 12.052 -1.385 1.00 77.31 95 LYS A CA 1
ATOM 792 C C . LYS A 1 95 ? -1.833 13.583 -1.241 1.00 77.31 95 LYS A C 1
ATOM 794 O O . LYS A 1 95 ? -1.933 14.101 -0.131 1.00 77.31 95 LYS A O 1
ATOM 799 N N . ASN A 1 96 ? -1.727 14.306 -2.357 1.00 75.75 96 ASN A N 1
ATOM 800 C CA . ASN A 1 96 ? -1.662 15.771 -2.369 1.00 75.75 96 ASN A CA 1
ATOM 801 C C . ASN A 1 96 ? -3.042 16.443 -2.436 1.00 75.75 96 ASN A C 1
ATOM 803 O O . ASN A 1 96 ? -3.116 17.669 -2.394 1.00 75.75 96 ASN A O 1
ATOM 807 N N . GLU A 1 97 ? -4.123 15.673 -2.546 1.00 78.38 97 GLU A N 1
ATOM 808 C CA . GLU A 1 97 ? -5.477 16.215 -2.560 1.00 78.38 97 GLU A CA 1
ATOM 809 C C . GLU A 1 97 ? -5.973 16.534 -1.151 1.00 78.38 97 GLU A C 1
ATOM 811 O O . GLU A 1 97 ? -5.615 15.885 -0.163 1.00 78.38 97 GLU A O 1
ATOM 816 N N . SER A 1 98 ? -6.860 17.526 -1.065 1.00 76.00 98 SER A N 1
ATOM 817 C CA . SER A 1 98 ? -7.539 17.882 0.183 1.00 76.00 98 SER A CA 1
ATOM 818 C C . SER A 1 98 ? -8.344 16.714 0.751 1.00 76.00 98 SER A C 1
ATOM 820 O O . SER A 1 98 ? -8.357 16.531 1.961 1.00 76.00 98 SER A O 1
ATOM 822 N N . SER A 1 99 ? -8.932 15.887 -0.115 1.00 81.50 99 SER A N 1
ATOM 823 C CA . SER A 1 99 ? -9.722 14.707 0.248 1.00 81.50 99 SER A CA 1
ATOM 824 C C . SER A 1 99 ? -8.926 13.687 1.071 1.00 81.50 99 SER A C 1
ATOM 826 O O . SER A 1 99 ? -9.429 13.187 2.074 1.00 81.50 99 SER A O 1
ATOM 828 N N . TRP A 1 100 ? -7.668 13.410 0.701 1.00 82.56 100 TRP A N 1
ATOM 829 C CA . TRP A 1 100 ? -6.782 12.540 1.483 1.00 82.56 100 TRP A CA 1
ATOM 830 C C . TRP A 1 100 ? -6.452 13.157 2.842 1.00 82.56 100 TRP A C 1
ATOM 832 O O . TRP A 1 100 ? -6.513 12.476 3.864 1.00 82.56 100 TRP A O 1
ATOM 842 N N . ARG A 1 101 ? -6.127 14.455 2.868 1.00 78.06 101 ARG A N 1
ATOM 843 C CA . ARG A 1 101 ? -5.782 15.161 4.111 1.00 78.06 101 ARG A CA 1
ATOM 844 C C . ARG A 1 101 ? -6.953 15.210 5.087 1.00 78.06 101 ARG A C 1
ATOM 846 O O . ARG A 1 101 ? -6.745 15.000 6.274 1.00 78.06 101 ARG A O 1
ATOM 853 N N . GLU A 1 102 ? -8.160 15.466 4.594 1.00 79.44 102 GLU A N 1
ATOM 854 C CA . GLU A 1 102 ? -9.389 15.485 5.393 1.00 79.44 102 GLU A CA 1
ATOM 855 C C . GLU A 1 102 ? -9.707 14.087 5.931 1.00 79.44 102 GLU A C 1
ATOM 857 O O . GLU A 1 102 ? -9.861 13.919 7.139 1.00 79.44 102 GLU A O 1
ATOM 862 N N . TRP A 1 103 ? -9.664 13.064 5.069 1.00 85.44 103 TRP A N 1
ATOM 863 C CA . TRP A 1 103 ? -9.851 11.673 5.486 1.00 85.44 103 TRP A CA 1
ATOM 864 C C . TRP A 1 103 ? -8.864 11.260 6.587 1.00 85.44 103 TRP A C 1
ATOM 866 O O . TRP A 1 103 ? -9.264 10.667 7.594 1.00 85.44 103 TRP A O 1
ATOM 876 N N . LEU A 1 104 ? -7.583 11.604 6.412 1.00 81.50 104 LEU A N 1
ATOM 877 C CA . LEU A 1 104 ? -6.527 11.292 7.368 1.00 81.50 104 LEU A CA 1
ATOM 878 C C . LEU A 1 104 ? -6.687 12.078 8.668 1.00 81.50 104 LEU A C 1
ATOM 880 O O . LEU A 1 104 ? -6.456 11.530 9.741 1.00 81.50 104 LEU A O 1
ATOM 884 N N . PHE A 1 105 ? -7.090 13.345 8.593 1.00 73.56 105 PHE A N 1
ATOM 885 C CA . PHE A 1 105 ? -7.315 14.169 9.773 1.00 73.56 105 PHE A CA 1
ATOM 886 C C . PHE A 1 105 ? -8.405 13.571 10.667 1.00 73.56 105 PHE A C 1
ATOM 888 O O . PHE A 1 105 ? -8.183 13.427 11.872 1.00 73.56 105 PHE A O 1
ATOM 895 N N . ASP A 1 106 ? -9.533 13.152 10.093 1.00 75.94 106 ASP A N 1
ATOM 896 C CA . ASP A 1 106 ? -10.648 12.561 10.844 1.00 75.94 106 ASP A CA 1
ATOM 897 C C . ASP A 1 106 ? -10.259 11.227 11.500 1.00 75.94 106 ASP A C 1
ATOM 899 O O . ASP A 1 106 ? -10.670 10.913 12.619 1.00 75.94 106 ASP A O 1
ATOM 903 N N . ARG A 1 107 ? -9.395 10.458 10.831 1.00 81.62 107 ARG A N 1
ATOM 904 C CA . ARG A 1 107 ? -8.971 9.109 11.244 1.00 81.62 107 ARG A CA 1
ATOM 905 C C . ARG A 1 107 ? -7.586 9.050 11.875 1.00 81.62 107 ARG A C 1
ATOM 907 O O . ARG A 1 107 ? -7.081 7.965 12.143 1.00 81.62 107 ARG A O 1
ATOM 914 N N . ARG A 1 108 ? -6.966 10.195 12.164 1.00 75.19 108 ARG A N 1
ATOM 915 C CA . ARG A 1 108 ? -5.586 10.275 12.679 1.00 75.19 108 ARG A CA 1
ATOM 916 C C . ARG A 1 108 ? -5.362 9.434 13.936 1.00 75.19 108 ARG A C 1
ATOM 918 O O . ARG A 1 108 ? -4.302 8.843 14.092 1.00 75.19 108 ARG A O 1
ATOM 925 N N . HIS A 1 109 ? -6.385 9.336 14.784 1.00 73.75 109 HIS A N 1
ATOM 926 C CA . HIS A 1 109 ? -6.377 8.573 16.030 1.00 73.75 109 HIS A CA 1
ATOM 927 C C . HIS A 1 109 ? -6.199 7.058 15.817 1.00 73.75 109 HIS A C 1
ATOM 929 O O . HIS A 1 109 ? -5.771 6.358 16.730 1.00 73.75 109 HIS A O 1
ATOM 935 N N . LEU A 1 110 ? -6.491 6.546 14.616 1.00 81.06 110 LEU A N 1
ATOM 936 C CA . LEU A 1 110 ? -6.279 5.141 14.271 1.00 81.06 110 LEU A CA 1
ATOM 937 C C . LEU A 1 110 ? -4.793 4.811 14.067 1.00 81.06 110 LEU A C 1
ATOM 939 O O . LEU A 1 110 ? -4.391 3.676 14.311 1.00 81.06 110 LEU A O 1
ATOM 943 N N . PHE A 1 111 ? -3.989 5.784 13.627 1.00 78.44 111 PHE A N 1
ATOM 944 C CA . PHE A 1 111 ? -2.616 5.567 13.140 1.00 78.44 111 PHE A CA 1
ATOM 945 C C . PHE A 1 111 ? -1.551 6.279 13.971 1.00 78.44 111 PHE A C 1
ATOM 947 O O . PHE A 1 111 ? -0.401 5.844 14.019 1.00 78.44 111 PHE A O 1
ATOM 954 N N . PHE A 1 112 ? -1.916 7.388 14.608 1.00 72.94 112 PHE A N 1
ATOM 955 C CA . PHE A 1 112 ? -0.994 8.243 15.333 1.00 72.94 112 PHE A CA 1
ATOM 956 C C . PHE A 1 112 ? -1.441 8.384 16.780 1.00 72.94 112 PHE A C 1
ATOM 958 O O . PHE A 1 112 ? -2.598 8.685 17.074 1.00 72.94 112 PHE A O 1
ATOM 965 N N . ILE A 1 113 ? -0.479 8.245 17.686 1.00 63.50 113 ILE A N 1
ATOM 966 C CA . ILE A 1 113 ? -0.602 8.832 19.014 1.00 63.50 113 ILE A CA 1
ATOM 967 C C . ILE A 1 113 ? -0.467 10.334 18.778 1.00 63.50 113 ILE A C 1
ATOM 969 O O . ILE A 1 113 ? 0.576 10.776 18.299 1.00 63.50 113 ILE A O 1
ATOM 973 N N . ASN A 1 114 ? -1.520 11.114 19.037 1.00 52.59 114 ASN A N 1
ATOM 974 C CA . ASN A 1 114 ? -1.412 12.572 19.011 1.00 52.59 114 ASN A CA 1
ATOM 975 C C . ASN A 1 114 ? -0.271 12.946 19.968 1.00 52.59 114 ASN A C 1
ATOM 977 O O . ASN A 1 114 ? -0.422 12.744 21.170 1.00 52.59 114 ASN A O 1
ATOM 981 N N . GLU A 1 115 ? 0.880 13.406 19.466 1.00 52.97 115 GLU A N 1
ATOM 982 C CA . GLU A 1 115 ? 1.980 13.822 20.332 1.00 52.97 115 GLU A CA 1
ATOM 983 C C . GLU A 1 115 ? 2.097 15.350 20.456 1.00 52.97 115 GLU A C 1
ATOM 985 O O . GLU A 1 115 ? 1.942 16.061 19.464 1.00 52.97 115 GLU A O 1
ATOM 990 N N . PRO A 1 116 ? 2.428 15.843 21.666 1.00 51.31 116 PRO A N 1
ATOM 991 C CA . PRO A 1 116 ? 2.556 15.056 22.890 1.00 51.31 116 PRO A CA 1
ATOM 992 C C . PRO A 1 116 ? 1.184 14.994 23.574 1.00 51.31 116 PRO A C 1
ATOM 994 O O . PRO A 1 116 ? 0.665 15.998 24.056 1.00 51.31 116 PRO A O 1
ATOM 997 N N . ALA A 1 117 ? 0.570 13.811 23.616 1.00 58.47 117 ALA A N 1
ATOM 998 C CA . ALA A 1 117 ? -0.558 13.575 24.500 1.00 58.47 117 ALA A CA 1
ATOM 999 C C . ALA A 1 117 ? -0.124 13.948 25.917 1.00 58.47 117 ALA A C 1
ATOM 1001 O O . ALA A 1 117 ? 1.039 13.772 26.287 1.00 58.47 117 ALA A O 1
ATOM 1002 N N . VAL A 1 118 ? -1.057 14.456 26.710 1.00 57.81 118 VAL A N 1
ATOM 1003 C CA . VAL A 1 118 ? -0.873 14.504 28.156 1.00 57.81 118 VAL A CA 1
ATOM 1004 C C . VAL A 1 118 ? -0.513 13.076 28.599 1.00 57.81 118 VAL A C 1
ATOM 1006 O O . VAL A 1 118 ? -1.272 12.148 28.334 1.00 57.81 118 VAL A O 1
ATOM 1009 N N . LYS A 1 119 ? 0.684 12.858 29.158 1.00 62.94 119 LYS A N 1
ATOM 1010 C CA . LYS A 1 119 ? 1.154 11.518 29.573 1.00 62.94 119 LYS A CA 1
ATOM 1011 C C . LYS A 1 119 ? 1.128 11.416 31.083 1.00 62.94 119 LYS A C 1
ATOM 1013 O O . LYS A 1 119 ? 1.636 12.304 31.753 1.00 62.94 119 LYS A O 1
ATOM 1018 N N . THR A 1 120 ? 0.643 10.315 31.636 1.00 61.62 120 THR A N 1
ATOM 1019 C CA . THR A 1 120 ? 0.800 10.056 33.071 1.00 61.62 120 THR A CA 1
ATOM 1020 C C . THR A 1 120 ? 2.243 9.682 33.392 1.00 61.62 120 THR A C 1
ATOM 1022 O O . THR A 1 120 ? 2.828 8.804 32.759 1.00 61.62 120 THR A O 1
ATOM 1025 N N . LEU A 1 121 ? 2.821 10.321 34.404 1.00 63.81 121 LEU A N 1
ATOM 1026 C CA . LEU A 1 121 ? 4.141 9.992 34.923 1.00 63.81 121 LEU A CA 1
ATOM 1027 C C . LEU A 1 121 ? 3.998 8.913 36.003 1.00 63.81 121 LEU A C 1
ATOM 1029 O O . LEU A 1 121 ? 3.428 9.149 37.065 1.00 63.81 121 LEU A O 1
ATOM 1033 N N . SER A 1 122 ? 4.539 7.718 35.748 1.00 59.69 122 SER A N 1
ATOM 1034 C CA . SER A 1 122 ? 4.445 6.572 36.671 1.00 59.69 122 SER A CA 1
ATOM 1035 C C . SER A 1 122 ? 5.258 6.742 37.962 1.00 59.69 122 SER A C 1
ATOM 1037 O O . SER A 1 122 ? 5.049 6.012 38.928 1.00 59.69 122 SER A O 1
ATOM 1039 N N . ARG A 1 123 ? 6.211 7.679 37.980 1.00 57.06 123 ARG A N 1
ATOM 1040 C CA . ARG A 1 123 ? 7.051 8.015 39.133 1.00 57.06 123 ARG A CA 1
ATOM 1041 C C . ARG A 1 123 ? 7.224 9.523 39.188 1.00 57.06 123 ARG A C 1
ATOM 1043 O O . ARG A 1 123 ? 8.090 10.067 38.513 1.00 57.06 123 ARG A O 1
ATOM 1050 N N . SER A 1 124 ? 6.430 10.186 40.010 1.00 53.97 124 SER A N 1
ATOM 1051 C CA . SER A 1 124 ? 6.842 11.464 40.574 1.00 53.97 124 SER A CA 1
ATOM 1052 C C . SER A 1 124 ? 6.960 11.263 42.082 1.00 53.97 124 SER A C 1
ATOM 1054 O O . SER A 1 124 ? 6.074 10.678 42.706 1.00 53.97 124 SER A O 1
ATOM 1056 N N . ALA A 1 125 ? 8.116 11.636 42.631 1.00 55.91 125 ALA A N 1
ATOM 1057 C CA . ALA A 1 125 ? 8.445 11.455 44.044 1.00 55.91 125 ALA A CA 1
ATOM 1058 C C . ALA A 1 125 ? 7.585 12.342 44.966 1.00 55.91 125 ALA A C 1
ATOM 1060 O O . ALA A 1 125 ? 7.514 12.076 46.161 1.00 55.91 125 ALA A O 1
ATOM 1061 N N . ASP A 1 126 ? 6.881 13.321 44.386 1.00 55.66 126 ASP A N 1
ATOM 1062 C CA . ASP A 1 126 ? 6.198 14.406 45.096 1.00 55.66 126 ASP A CA 1
ATOM 1063 C C . ASP A 1 126 ? 4.670 14.393 44.902 1.00 55.66 126 ASP A C 1
ATOM 1065 O O . ASP A 1 126 ? 3.996 15.396 45.126 1.00 55.66 126 ASP A O 1
ATOM 1069 N N . VAL A 1 127 ? 4.089 13.279 44.444 1.00 59.28 127 VAL A N 1
ATOM 1070 C CA . VAL A 1 127 ? 2.636 13.199 44.217 1.00 59.28 127 VAL A CA 1
ATOM 1071 C C . VAL A 1 127 ? 1.926 12.843 45.518 1.00 59.28 127 VAL A C 1
ATOM 1073 O O . VAL A 1 127 ? 2.082 11.739 46.043 1.00 59.28 127 VAL A O 1
ATOM 1076 N N . GLU A 1 128 ? 1.122 13.774 46.032 1.00 61.25 128 GLU A N 1
ATOM 1077 C CA . GLU A 1 128 ? 0.228 13.528 47.165 1.00 61.25 128 GLU A CA 1
ATOM 1078 C C . GLU A 1 128 ? -0.704 12.330 46.899 1.00 61.25 128 GLU A C 1
ATOM 1080 O O . GLU A 1 128 ? -1.079 12.036 45.759 1.00 61.25 128 GLU A O 1
ATOM 1085 N N . ARG A 1 129 ? -1.106 11.613 47.959 1.00 58.91 129 ARG A N 1
ATOM 1086 C CA . ARG A 1 129 ? -2.010 10.457 47.829 1.00 58.91 129 ARG A CA 1
ATOM 1087 C C . ARG A 1 129 ? -3.317 10.878 47.147 1.00 58.91 129 ARG A C 1
ATOM 1089 O O . ARG A 1 129 ? -4.078 11.655 47.708 1.00 58.91 129 ARG A O 1
ATOM 1096 N N . GLY A 1 130 ? -3.590 10.299 45.978 1.00 62.16 130 GLY A N 1
ATOM 1097 C CA . GLY A 1 130 ? -4.800 10.557 45.188 1.00 62.16 130 GLY A CA 1
ATOM 1098 C C . GLY A 1 130 ? -4.596 11.497 43.997 1.00 62.16 130 GLY A C 1
ATOM 1099 O O . GLY A 1 130 ? -5.503 11.617 43.179 1.00 62.16 130 GLY A O 1
ATOM 1100 N N . ALA A 1 131 ? -3.419 12.113 43.854 1.00 65.88 131 ALA A N 1
ATOM 1101 C CA . ALA A 1 131 ? -3.068 12.901 42.677 1.00 65.88 131 ALA A CA 1
ATOM 1102 C C . ALA A 1 131 ? -2.382 12.042 41.595 1.00 65.88 131 ALA A C 1
ATOM 1104 O O . ALA A 1 131 ? -1.845 10.964 41.862 1.00 65.88 131 ALA A O 1
ATOM 1105 N N . ILE A 1 132 ? -2.413 12.525 40.351 1.00 66.69 132 ILE A N 1
ATOM 1106 C CA . ILE A 1 132 ? -1.777 11.894 39.190 1.00 66.69 132 ILE A CA 1
ATOM 1107 C C . ILE A 1 132 ? -0.885 12.940 38.535 1.00 66.69 132 ILE A C 1
ATOM 1109 O O . ILE A 1 132 ? -1.354 14.002 38.131 1.00 66.69 132 ILE A O 1
ATOM 1113 N N . ALA A 1 133 ? 0.410 12.647 38.443 1.00 71.25 133 ALA A N 1
ATOM 1114 C CA . ALA A 1 133 ? 1.336 13.507 37.726 1.00 71.25 133 ALA A CA 1
ATOM 1115 C C . ALA A 1 133 ? 1.140 13.319 36.221 1.00 71.25 133 ALA A C 1
ATOM 1117 O O . ALA A 1 133 ? 1.190 12.194 35.724 1.00 71.25 133 ALA A O 1
ATOM 1118 N N . ILE A 1 134 ? 0.952 14.424 35.506 1.00 69.75 134 ILE A N 1
ATOM 1119 C CA . ILE A 1 134 ? 0.819 14.435 34.054 1.00 69.75 134 ILE A CA 1
ATOM 1120 C C . ILE A 1 134 ? 1.911 15.302 33.422 1.00 69.75 134 ILE A C 1
ATOM 1122 O O . ILE A 1 134 ? 2.237 16.379 33.915 1.00 69.75 134 ILE A O 1
ATOM 1126 N N . GLN A 1 135 ? 2.489 14.828 32.325 1.00 69.12 135 GLN A N 1
ATOM 1127 C CA . GLN A 1 135 ? 3.388 15.575 31.462 1.00 69.12 135 GLN A CA 1
ATOM 1128 C C . GLN A 1 135 ? 2.567 16.226 30.359 1.00 69.12 135 GLN A C 1
ATOM 1130 O O . GLN A 1 135 ? 1.832 15.549 29.646 1.00 69.12 135 GLN A O 1
ATOM 1135 N N . ILE A 1 136 ? 2.732 17.534 30.211 1.00 67.00 136 ILE A N 1
ATOM 1136 C CA . ILE A 1 136 ? 1.998 18.361 29.260 1.00 67.00 136 ILE A CA 1
ATOM 1137 C C . ILE A 1 136 ? 3.002 18.961 28.261 1.00 67.00 136 ILE A C 1
ATOM 1139 O O . ILE A 1 136 ? 4.109 19.329 28.665 1.00 67.00 136 ILE A O 1
ATOM 1143 N N . PRO A 1 137 ? 2.655 19.089 26.970 1.00 62.62 137 PRO A N 1
ATOM 1144 C CA . PRO A 1 137 ? 3.480 19.808 26.002 1.00 62.62 137 PRO A CA 1
ATOM 1145 C C . PRO A 1 137 ? 3.702 21.271 26.401 1.00 62.62 137 PRO A C 1
ATOM 1147 O O . PRO A 1 137 ? 2.747 21.998 26.666 1.00 62.62 137 PRO A O 1
ATOM 1150 N N . ALA A 1 138 ? 4.945 21.746 26.346 1.00 58.78 138 ALA A N 1
ATOM 1151 C CA . ALA A 1 138 ? 5.255 23.144 26.656 1.00 58.78 138 ALA A CA 1
ATOM 1152 C C . ALA A 1 138 ? 4.773 24.144 25.582 1.00 58.78 138 ALA A C 1
ATOM 1154 O O . ALA A 1 138 ? 4.635 25.329 25.866 1.00 58.78 138 ALA A O 1
ATOM 1155 N N . ALA A 1 139 ? 4.525 23.684 24.351 1.00 58.50 139 ALA A N 1
ATOM 1156 C CA . ALA A 1 139 ? 4.287 24.537 23.181 1.00 58.50 139 ALA A CA 1
ATOM 1157 C C . ALA A 1 139 ? 2.798 24.743 22.824 1.00 58.50 139 ALA A C 1
ATOM 1159 O O . ALA A 1 139 ? 2.489 25.147 21.706 1.00 58.50 139 ALA A O 1
ATOM 1160 N N . VAL A 1 140 ? 1.865 24.441 23.732 1.00 63.22 140 VAL A N 1
ATOM 1161 C CA . VAL A 1 140 ? 0.420 24.440 23.437 1.00 63.22 140 VAL A CA 1
ATOM 1162 C C . VAL A 1 140 ? -0.252 25.697 23.997 1.00 63.22 140 VAL A C 1
ATOM 1164 O O . VAL A 1 140 ? 0.058 26.143 25.102 1.00 63.22 140 VAL A O 1
ATOM 1167 N N . SER A 1 141 ? -1.177 26.288 23.232 1.00 69.00 141 SER A N 1
ATOM 1168 C CA . SER A 1 141 ? -1.949 27.456 23.675 1.00 69.00 141 SER A CA 1
ATOM 1169 C C . SER A 1 141 ? -2.816 27.111 24.897 1.00 69.00 141 SER A C 1
ATOM 1171 O O . SER A 1 141 ? -3.207 25.963 25.084 1.00 69.00 141 SER A O 1
ATOM 1173 N N . LYS A 1 142 ? -3.185 28.093 25.729 1.00 73.12 142 LYS A N 1
ATOM 1174 C CA . LYS A 1 142 ? -4.026 27.853 26.922 1.00 73.12 142 LYS A CA 1
ATOM 1175 C C . LYS A 1 142 ? -5.364 27.166 26.592 1.00 73.12 142 LYS A C 1
ATOM 1177 O O . LYS A 1 142 ? -5.825 26.320 27.354 1.00 73.12 142 LYS A O 1
ATOM 1182 N N . ASN A 1 143 ? -5.985 27.539 25.473 1.00 69.69 143 ASN A N 1
ATOM 1183 C CA . ASN A 1 143 ? -7.275 26.983 25.058 1.00 69.69 143 ASN A CA 1
ATOM 1184 C C . ASN A 1 143 ? -7.124 25.545 24.551 1.00 69.69 143 ASN A C 1
ATOM 1186 O O . ASN A 1 143 ? -7.930 24.682 24.893 1.00 69.69 143 ASN A O 1
ATOM 1190 N N . ASP A 1 144 ? -6.063 25.272 23.791 1.00 60.41 144 ASP A N 1
ATOM 1191 C CA . ASP A 1 144 ? -5.746 23.918 23.340 1.00 60.41 144 ASP A CA 1
ATOM 1192 C C . ASP A 1 144 ? -5.337 23.019 24.502 1.00 60.41 144 ASP A C 1
ATOM 1194 O O . ASP A 1 144 ? -5.712 21.854 24.536 1.00 60.41 144 ASP A O 1
ATOM 1198 N N . LEU A 1 145 ? -4.639 23.572 25.491 1.00 70.25 145 LEU A N 1
ATOM 1199 C CA . LEU A 1 145 ? -4.244 22.853 26.688 1.00 70.25 145 LEU A CA 1
ATOM 1200 C C . LEU A 1 145 ? -5.461 22.340 27.462 1.00 70.25 145 LEU A C 1
ATOM 1202 O O . LEU A 1 145 ? -5.514 21.162 27.806 1.00 70.25 145 LEU A O 1
ATOM 1206 N N . LEU A 1 146 ? -6.443 23.211 27.714 1.00 73.69 146 LEU A N 1
ATOM 1207 C CA . LEU A 1 146 ? -7.680 22.827 28.395 1.00 73.69 146 LEU A CA 1
ATOM 1208 C C . LEU A 1 146 ? -8.409 21.722 27.632 1.00 73.69 146 LEU A C 1
ATOM 1210 O O . LEU A 1 146 ? -8.774 20.717 28.230 1.00 73.69 146 LEU A O 1
ATOM 1214 N N . ARG A 1 147 ? -8.544 21.870 26.310 1.00 70.62 147 ARG A N 1
ATOM 1215 C CA . ARG A 1 147 ? -9.154 20.848 25.455 1.00 70.62 147 ARG A CA 1
ATOM 1216 C C . ARG A 1 147 ? -8.425 19.505 25.556 1.00 70.62 147 ARG A C 1
ATOM 1218 O O . ARG A 1 147 ? -9.067 18.496 25.816 1.00 70.62 147 ARG A O 1
ATOM 1225 N N . VAL A 1 148 ? -7.100 19.493 25.401 1.00 66.44 148 VAL A N 1
ATOM 1226 C CA . VAL A 1 148 ? -6.294 18.259 25.411 1.00 66.44 148 VAL A CA 1
ATOM 1227 C C . VAL A 1 148 ? -6.320 17.579 26.786 1.00 66.44 148 VAL A C 1
ATOM 1229 O O . VAL A 1 148 ? -6.364 16.354 26.861 1.00 66.44 148 VAL A O 1
ATOM 1232 N N . VAL A 1 149 ? -6.322 18.345 27.882 1.00 72.44 149 VAL A N 1
ATOM 1233 C CA . VAL A 1 149 ? -6.431 17.791 29.244 1.00 72.44 149 VAL A CA 1
ATOM 1234 C C . VAL A 1 149 ? -7.831 17.232 29.507 1.00 72.44 149 VAL A C 1
ATOM 1236 O O . VAL A 1 149 ? -7.943 16.151 30.081 1.00 72.44 149 VAL A O 1
ATOM 1239 N N . THR A 1 150 ? -8.892 17.917 29.070 1.00 73.38 150 THR A N 1
ATOM 1240 C CA . THR A 1 150 ? -10.269 17.414 29.184 1.00 73.38 150 THR A CA 1
ATOM 1241 C C . THR A 1 150 ? -10.454 16.125 28.387 1.00 73.38 150 THR A C 1
ATOM 1243 O O . THR A 1 150 ? -10.893 15.133 28.960 1.00 73.38 150 THR A O 1
ATOM 1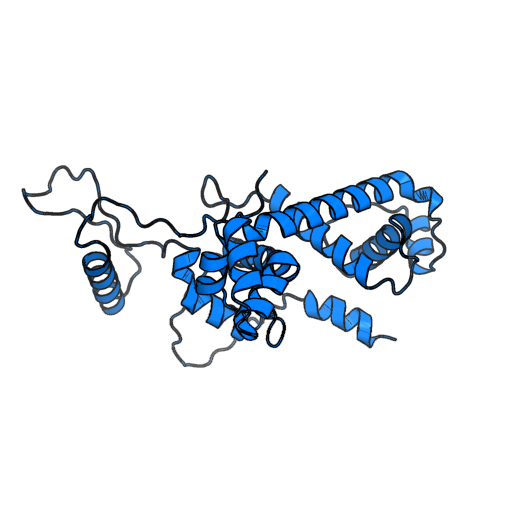246 N N . GLU A 1 151 ? -10.026 16.096 27.120 1.00 68.81 151 GLU A N 1
ATOM 1247 C CA . GLU A 1 151 ? -10.060 14.888 26.283 1.00 68.81 151 GLU A CA 1
ATOM 1248 C C . GLU A 1 151 ? -9.280 13.735 26.935 1.00 68.81 151 GLU A C 1
ATOM 1250 O O . GLU A 1 151 ? -9.760 12.603 26.972 1.00 68.81 151 GLU A O 1
ATOM 1255 N N . PHE A 1 152 ? -8.105 14.017 27.508 1.00 68.25 152 PHE A N 1
ATOM 1256 C CA . PHE A 1 152 ? -7.299 13.020 28.211 1.00 68.25 152 PHE A CA 1
ATOM 1257 C C . PHE A 1 152 ? -8.024 12.425 29.427 1.00 68.25 152 PHE A C 1
ATOM 1259 O O . PHE A 1 152 ? -8.024 11.203 29.594 1.00 68.25 152 PHE A O 1
ATOM 1266 N N . ILE A 1 153 ? -8.644 13.265 30.261 1.00 71.06 153 ILE A N 1
ATOM 1267 C CA . ILE A 1 153 ? -9.372 12.827 31.459 1.00 71.06 153 ILE A CA 1
ATOM 1268 C C . ILE A 1 153 ? -10.622 12.036 31.068 1.00 71.06 153 ILE A C 1
ATOM 1270 O O . ILE A 1 153 ? -10.858 10.979 31.641 1.00 71.06 153 ILE A O 1
ATOM 1274 N N . GLU A 1 154 ? -11.399 12.510 30.094 1.00 69.75 154 GLU A N 1
ATOM 1275 C CA . GLU A 1 154 ? -12.639 11.858 29.659 1.00 69.75 154 GLU A CA 1
ATOM 1276 C C . GLU A 1 154 ? -12.381 10.496 29.005 1.00 69.75 154 GLU A C 1
ATOM 1278 O O . GLU A 1 154 ? -13.083 9.529 29.297 1.00 69.75 154 GLU A O 1
ATOM 1283 N N . GLN A 1 155 ? -11.347 10.387 28.164 1.00 62.78 155 GLN A N 1
ATOM 1284 C CA . GLN A 1 155 ? -11.020 9.142 27.460 1.00 62.78 155 GLN A CA 1
ATOM 1285 C C . GLN A 1 155 ? -10.397 8.080 28.372 1.00 62.78 155 GLN A C 1
ATOM 1287 O O . GLN A 1 155 ? -10.574 6.889 28.130 1.00 62.78 155 GLN A O 1
ATOM 1292 N N . ASN A 1 156 ? -9.667 8.495 29.412 1.00 61.06 156 ASN A N 1
ATOM 1293 C CA . ASN A 1 156 ? -8.869 7.589 30.243 1.00 61.06 156 ASN A CA 1
ATOM 1294 C C . ASN A 1 156 ? -9.346 7.524 31.701 1.00 61.06 156 ASN A C 1
ATOM 1296 O O . ASN A 1 156 ? -8.641 6.964 32.536 1.00 61.06 156 ASN A O 1
ATOM 1300 N N . TYR A 1 157 ? -10.534 8.056 32.023 1.00 55.59 157 TYR A N 1
ATOM 1301 C CA . TYR A 1 157 ? -11.061 8.156 33.394 1.00 55.59 157 TYR A CA 1
ATOM 1302 C C . TYR A 1 157 ? -11.028 6.825 34.170 1.00 55.59 157 TYR A C 1
ATOM 1304 O O . TYR A 1 157 ? -10.859 6.820 35.387 1.00 55.59 157 TYR A O 1
ATOM 1312 N N . ALA A 1 158 ? -11.155 5.694 33.467 1.00 53.53 158 ALA A N 1
ATOM 1313 C CA . ALA A 1 158 ? -11.122 4.358 34.059 1.00 53.53 158 ALA A CA 1
ATOM 1314 C C . ALA A 1 158 ? -9.702 3.812 34.314 1.00 53.53 158 ALA A C 1
ATOM 1316 O O . ALA A 1 158 ? -9.526 3.026 35.243 1.00 53.53 158 ALA A O 1
ATOM 1317 N N . ASP A 1 159 ? -8.695 4.215 33.530 1.00 59.53 159 ASP A N 1
ATOM 1318 C CA . ASP A 1 159 ? -7.314 3.744 33.694 1.00 59.53 159 ASP A CA 1
ATOM 1319 C C . ASP A 1 159 ? -6.289 4.755 33.150 1.00 59.53 159 ASP A C 1
ATOM 1321 O O . ASP A 1 159 ? -5.701 4.617 32.077 1.00 59.53 159 ASP A O 1
ATOM 1325 N N . LEU A 1 160 ? -6.024 5.798 33.938 1.00 54.69 160 LEU A N 1
ATOM 1326 C CA . LEU A 1 160 ? -5.043 6.840 33.611 1.00 54.69 160 LEU A CA 1
ATOM 1327 C C . LEU A 1 160 ? -3.595 6.310 33.536 1.00 54.69 160 LEU A C 1
ATOM 1329 O O . LEU A 1 160 ? -2.679 7.080 33.253 1.00 54.69 160 LEU A O 1
ATOM 1333 N N . ARG A 1 161 ? -3.344 5.020 33.804 1.00 54.94 161 ARG A N 1
ATOM 1334 C CA . ARG A 1 161 ? -2.012 4.400 33.709 1.00 54.94 161 ARG A CA 1
ATOM 1335 C C . ARG A 1 161 ? -1.742 3.770 32.345 1.00 54.94 161 ARG A C 1
ATOM 1337 O O . ARG A 1 161 ? -0.578 3.504 32.042 1.00 54.94 161 ARG A O 1
ATOM 1344 N N . THR A 1 162 ? -2.764 3.549 31.519 1.00 54.53 162 THR A N 1
ATOM 1345 C CA . THR A 1 162 ? -2.578 3.013 30.168 1.00 54.53 162 THR A CA 1
ATOM 1346 C C . THR A 1 162 ? -2.285 4.137 29.187 1.00 54.53 162 THR A C 1
ATOM 1348 O O . THR A 1 162 ? -3.082 5.050 29.004 1.00 54.53 162 THR A O 1
ATOM 1351 N N . THR A 1 163 ? -1.116 4.089 28.547 1.00 55.28 163 THR A N 1
ATOM 1352 C CA . THR A 1 163 ? -0.798 5.013 27.455 1.00 55.28 163 THR A CA 1
ATOM 1353 C C . THR A 1 163 ? -1.616 4.610 26.226 1.00 55.28 163 THR A C 1
ATOM 1355 O O . THR A 1 163 ? -1.547 3.437 25.843 1.00 55.28 163 THR A O 1
ATOM 1358 N N . PRO A 1 164 ? -2.371 5.527 25.595 1.00 58.12 164 PRO A N 1
ATOM 1359 C CA . PRO A 1 164 ? -3.126 5.201 24.394 1.00 58.12 164 PRO A CA 1
ATOM 1360 C C . PRO A 1 164 ? -2.169 4.729 23.295 1.00 58.12 164 PRO A C 1
ATOM 1362 O O . PRO A 1 164 ? -1.185 5.401 22.978 1.00 58.12 164 PRO A O 1
ATOM 1365 N N . LYS A 1 165 ? -2.451 3.549 22.736 1.00 65.69 165 LYS A N 1
ATOM 1366 C CA . LYS A 1 165 ? -1.754 2.998 21.571 1.00 65.69 165 LYS A CA 1
ATOM 1367 C C . LYS A 1 165 ? -2.627 3.188 20.331 1.00 65.69 165 LYS A C 1
ATOM 1369 O O . LYS A 1 165 ? -3.845 3.042 20.441 1.00 65.69 165 LYS A O 1
ATOM 1374 N N . PRO A 1 166 ? -2.039 3.500 19.164 1.00 74.06 166 PRO A N 1
ATOM 1375 C CA . PRO A 1 166 ? -2.806 3.566 17.934 1.00 74.06 166 PRO A CA 1
ATOM 1376 C C . PRO A 1 166 ? -3.300 2.157 17.594 1.00 74.06 166 PRO A C 1
ATOM 1378 O O . PRO A 1 166 ? -2.605 1.169 17.834 1.00 74.06 166 PRO A O 1
ATOM 1381 N N . LYS A 1 167 ? -4.505 2.068 17.028 1.00 82.38 167 LYS A N 1
ATOM 1382 C CA . LYS A 1 167 ? -5.110 0.797 16.600 1.00 82.38 167 LYS A CA 1
ATOM 1383 C C . LYS A 1 167 ? -4.256 0.100 15.538 1.00 82.38 167 LYS A C 1
ATOM 1385 O O . LYS A 1 167 ? -4.095 -1.117 15.554 1.00 82.38 167 LYS A O 1
ATOM 1390 N N . TYR A 1 168 ? -3.689 0.890 14.631 1.00 82.50 168 TYR A N 1
ATOM 1391 C CA . TYR A 1 168 ? -2.733 0.442 13.636 1.00 82.50 168 TYR A CA 1
ATOM 1392 C C . TYR A 1 168 ? -1.343 0.934 14.006 1.00 82.50 168 TYR A C 1
ATOM 1394 O O . TYR A 1 168 ? -1.029 2.120 13.897 1.00 82.50 168 TYR A O 1
ATOM 1402 N N . GLU A 1 169 ? -0.484 0.003 14.401 1.00 73.88 169 GLU A N 1
ATOM 1403 C CA . GLU A 1 169 ? 0.931 0.294 14.558 1.00 73.88 169 GLU A CA 1
ATOM 1404 C C . GLU A 1 169 ? 1.561 0.421 13.167 1.00 73.88 169 GLU A C 1
ATOM 1406 O O . GLU A 1 169 ? 1.824 -0.567 12.474 1.00 73.88 169 GLU A O 1
ATOM 1411 N N . LEU A 1 170 ? 1.806 1.664 12.745 1.00 73.00 170 LEU A N 1
ATOM 1412 C CA . LEU A 1 170 ? 2.709 1.933 11.633 1.00 73.00 170 LEU A CA 1
ATOM 1413 C C . LEU A 1 170 ? 4.066 1.342 12.029 1.00 73.00 170 LEU A C 1
ATOM 1415 O O . LEU A 1 170 ? 4.691 1.851 12.955 1.00 73.00 170 LEU A O 1
ATOM 1419 N N . TYR A 1 171 ? 4.480 0.236 11.395 1.00 62.47 171 TYR A N 1
ATOM 1420 C CA . TYR A 1 171 ? 5.687 -0.491 11.799 1.00 62.47 171 TYR A CA 1
ATOM 1421 C C . TYR A 1 171 ? 6.897 0.449 11.837 1.00 62.47 171 TYR A C 1
ATOM 1423 O O . TYR A 1 171 ? 7.430 0.870 10.808 1.00 62.47 171 TYR A O 1
ATOM 1431 N N . ALA A 1 172 ? 7.286 0.785 13.061 1.00 57.22 172 ALA A N 1
ATOM 1432 C CA . ALA A 1 172 ? 8.336 1.723 13.381 1.00 57.22 172 ALA A CA 1
ATOM 1433 C C . ALA A 1 172 ? 8.839 1.375 14.791 1.00 57.22 172 ALA A C 1
ATOM 1435 O O . ALA A 1 172 ? 8.375 1.975 15.761 1.00 57.22 172 ALA A O 1
ATOM 1436 N N . PRO A 1 173 ? 9.755 0.394 14.932 1.00 44.97 173 PRO A N 1
ATOM 1437 C CA . PRO A 1 173 ? 10.225 -0.106 16.232 1.00 44.97 173 PRO A CA 1
ATOM 1438 C C . PRO A 1 173 ? 10.735 0.985 17.193 1.00 44.97 173 PRO A C 1
ATOM 1440 O O . PRO A 1 173 ? 10.793 0.767 18.397 1.00 44.97 173 PRO A O 1
ATOM 1443 N N . GLU A 1 174 ? 11.059 2.170 16.667 1.00 44.41 174 GLU A N 1
ATOM 1444 C CA . GLU A 1 174 ? 11.521 3.355 17.404 1.00 44.41 174 GLU A CA 1
ATOM 1445 C C . GLU A 1 174 ? 10.840 4.650 16.904 1.00 44.41 174 GLU A C 1
ATOM 1447 O O . GLU A 1 174 ? 11.427 5.731 16.924 1.00 44.41 174 GLU A O 1
ATOM 1452 N N . GLY A 1 175 ? 9.633 4.551 16.332 1.00 51.69 175 GLY A N 1
ATOM 1453 C CA . GLY A 1 175 ? 8.974 5.686 15.666 1.00 51.69 175 GLY A CA 1
ATOM 1454 C C . GLY A 1 175 ? 9.620 6.094 14.331 1.00 51.69 175 GLY A C 1
ATOM 1455 O O . GLY A 1 175 ? 9.256 7.112 13.745 1.00 51.69 175 GLY A O 1
ATOM 1456 N N . ARG A 1 176 ? 10.564 5.288 13.823 1.00 61.88 176 ARG A N 1
ATOM 1457 C CA . ARG A 1 176 ? 11.178 5.428 12.498 1.00 61.88 176 ARG A CA 1
ATOM 1458 C C . ARG A 1 176 ? 10.824 4.246 11.604 1.00 61.88 176 ARG A C 1
ATOM 1460 O O . ARG A 1 176 ? 11.027 3.094 11.981 1.00 61.88 176 ARG A O 1
ATOM 1467 N N . ILE A 1 177 ? 10.320 4.548 10.413 1.00 69.62 177 ILE A N 1
ATOM 1468 C CA . ILE A 1 177 ? 10.052 3.561 9.365 1.00 69.62 177 ILE A CA 1
ATOM 1469 C C . ILE A 1 177 ? 11.389 3.106 8.771 1.00 69.62 177 ILE A C 1
ATOM 1471 O O . ILE A 1 177 ? 12.244 3.933 8.451 1.00 69.62 177 ILE A O 1
ATOM 1475 N N . ASP A 1 178 ? 11.578 1.794 8.613 1.00 78.06 178 ASP A N 1
ATOM 1476 C CA . ASP A 1 178 ? 12.774 1.245 7.969 1.00 78.06 178 ASP A CA 1
ATOM 1477 C C . ASP A 1 178 ? 12.837 1.692 6.501 1.00 78.06 178 ASP A C 1
ATOM 1479 O O . ASP A 1 178 ? 12.034 1.272 5.663 1.00 78.06 178 ASP A O 1
ATOM 1483 N N . GLN A 1 179 ? 13.820 2.535 6.178 1.00 81.12 179 GLN A N 1
ATOM 1484 C CA . GLN A 1 179 ? 13.929 3.159 4.860 1.00 81.12 179 GLN A CA 1
ATOM 1485 C C . GLN A 1 179 ? 14.091 2.128 3.736 1.00 81.12 179 GLN A C 1
ATOM 1487 O O . GLN A 1 179 ? 13.612 2.335 2.622 1.00 81.12 179 GLN A O 1
ATOM 1492 N N . ARG A 1 180 ? 14.728 0.985 4.008 1.00 84.12 180 ARG A N 1
ATOM 1493 C CA . ARG A 1 180 ? 14.893 -0.086 3.018 1.00 84.12 180 ARG A CA 1
ATOM 1494 C C . ARG A 1 180 ? 13.558 -0.751 2.681 1.00 84.12 180 ARG A C 1
ATOM 1496 O O . ARG A 1 180 ? 13.265 -0.981 1.503 1.00 84.12 180 ARG A O 1
ATOM 1503 N N . THR A 1 181 ? 12.750 -1.046 3.694 1.00 86.12 181 THR A N 1
ATOM 1504 C CA . THR A 1 181 ? 11.385 -1.557 3.528 1.00 86.12 181 THR A CA 1
ATOM 1505 C C . THR A 1 181 ? 10.541 -0.519 2.798 1.00 86.12 181 THR A C 1
ATOM 1507 O O . THR A 1 181 ? 9.871 -0.866 1.827 1.00 86.12 181 THR A O 1
ATOM 1510 N N . PHE A 1 182 ? 10.676 0.763 3.156 1.00 85.12 182 PHE A N 1
ATOM 1511 C CA . PHE A 1 182 ? 10.000 1.861 2.469 1.00 85.12 182 PHE A CA 1
ATOM 1512 C C . PHE A 1 182 ? 10.284 1.888 0.966 1.00 85.12 182 PHE A C 1
ATOM 1514 O O . PHE A 1 182 ? 9.361 1.861 0.150 1.00 85.12 182 PHE A O 1
ATOM 1521 N N . GLN A 1 183 ? 11.559 1.847 0.578 1.00 86.94 183 GLN A N 1
ATOM 1522 C CA . GLN A 1 183 ? 11.939 1.813 -0.835 1.00 86.94 183 GLN A CA 1
ATOM 1523 C C . GLN A 1 183 ? 11.449 0.549 -1.543 1.00 86.94 183 GLN A C 1
ATOM 1525 O O . GLN A 1 183 ? 11.005 0.613 -2.686 1.00 86.94 183 GLN A O 1
ATOM 1530 N N . THR A 1 184 ? 11.473 -0.598 -0.868 1.00 90.00 184 THR A N 1
ATOM 1531 C CA . THR A 1 184 ? 10.986 -1.861 -1.440 1.00 90.00 184 THR A CA 1
ATOM 1532 C C . THR A 1 184 ? 9.485 -1.803 -1.727 1.00 90.00 184 THR A C 1
ATOM 1534 O O . THR A 1 184 ? 9.054 -2.212 -2.805 1.00 90.00 184 THR A O 1
ATOM 1537 N N . VAL A 1 185 ? 8.697 -1.234 -0.813 1.00 90.56 185 VAL A N 1
ATOM 1538 C CA . VAL A 1 185 ? 7.255 -1.003 -0.985 1.00 90.56 185 VAL A CA 1
ATOM 1539 C C . VAL A 1 185 ? 6.986 -0.070 -2.167 1.00 90.56 185 VAL A C 1
ATOM 1541 O O . VAL A 1 185 ? 6.119 -0.367 -2.989 1.00 90.56 185 VAL A O 1
ATOM 1544 N N . LYS A 1 186 ? 7.759 1.012 -2.321 1.00 90.12 186 LYS A N 1
ATOM 1545 C CA . LYS A 1 186 ? 7.641 1.917 -3.478 1.00 90.12 186 LYS A CA 1
ATOM 1546 C C . LYS A 1 186 ? 7.959 1.209 -4.794 1.00 90.12 186 LYS A C 1
ATOM 1548 O O . LYS A 1 186 ? 7.132 1.206 -5.703 1.00 90.12 186 LYS A O 1
ATOM 1553 N N . LYS A 1 187 ? 9.136 0.581 -4.882 1.00 90.94 187 LYS A N 1
ATOM 1554 C CA . LYS A 1 187 ? 9.619 -0.119 -6.084 1.00 90.94 187 LYS A CA 1
ATOM 1555 C C . LYS A 1 187 ? 8.652 -1.218 -6.525 1.00 90.94 187 LYS A C 1
ATOM 1557 O O . LYS A 1 187 ? 8.304 -1.278 -7.699 1.00 90.94 187 LYS A O 1
ATOM 1562 N N . SER A 1 188 ? 8.155 -2.023 -5.584 1.00 92.25 188 SER A N 1
ATOM 1563 C CA . SER A 1 188 ? 7.194 -3.099 -5.870 1.00 92.25 188 SER A CA 1
ATOM 1564 C C . SER A 1 188 ? 5.901 -2.565 -6.487 1.00 92.25 188 SER A C 1
ATOM 1566 O O . SER A 1 188 ? 5.419 -3.106 -7.481 1.00 92.25 188 SER A O 1
ATOM 1568 N N . PHE A 1 189 ? 5.390 -1.444 -5.969 1.00 91.19 189 PHE A N 1
ATOM 1569 C CA . PHE A 1 189 ? 4.202 -0.805 -6.526 1.00 91.19 189 PHE A CA 1
ATOM 1570 C C . PHE A 1 189 ? 4.458 -0.272 -7.940 1.00 91.19 189 PHE A C 1
ATOM 1572 O O . PHE A 1 189 ? 3.621 -0.444 -8.822 1.00 91.19 189 PHE A O 1
ATOM 1579 N N . TYR A 1 190 ? 5.608 0.365 -8.181 1.00 88.06 190 TYR A N 1
ATOM 1580 C CA . TYR A 1 190 ? 5.948 0.874 -9.513 1.00 88.06 190 TYR A CA 1
ATOM 1581 C C . TYR A 1 190 ? 6.073 -0.240 -10.549 1.00 88.06 190 TYR A C 1
ATOM 1583 O O . TYR A 1 190 ? 5.548 -0.105 -11.651 1.00 88.06 190 TYR A O 1
ATOM 1591 N N . VAL A 1 191 ? 6.708 -1.353 -10.178 1.00 90.38 191 VAL A N 1
ATOM 1592 C CA . VAL A 1 191 ? 6.799 -2.540 -11.033 1.00 90.38 191 VAL A CA 1
ATOM 1593 C C . VAL A 1 191 ? 5.409 -3.067 -11.383 1.00 90.38 191 VAL A C 1
ATOM 1595 O O . VAL A 1 191 ? 5.154 -3.361 -12.549 1.00 90.38 191 VAL A O 1
ATOM 1598 N N . HIS A 1 192 ? 4.505 -3.152 -10.405 1.00 90.56 192 HIS A N 1
ATOM 1599 C CA . HIS A 1 192 ? 3.128 -3.574 -10.648 1.00 90.56 192 HIS A CA 1
ATOM 1600 C C . HIS A 1 192 ? 2.376 -2.604 -11.572 1.00 90.56 192 HIS A C 1
ATOM 1602 O O . HIS A 1 192 ? 1.758 -3.035 -12.540 1.00 90.56 192 HIS A O 1
ATOM 1608 N N . ALA A 1 193 ? 2.467 -1.296 -11.320 1.00 87.00 193 ALA A N 1
ATOM 1609 C CA . ALA A 1 193 ? 1.796 -0.285 -12.135 1.00 87.00 193 ALA A CA 1
ATOM 1610 C C . ALA A 1 193 ? 2.276 -0.296 -13.596 1.00 87.00 193 ALA A C 1
ATOM 1612 O O . ALA A 1 193 ? 1.450 -0.210 -14.501 1.00 87.00 193 ALA A O 1
ATOM 1613 N N . ALA A 1 194 ? 3.585 -0.450 -13.826 1.00 85.56 194 ALA A N 1
ATOM 1614 C CA . ALA A 1 194 ? 4.136 -0.631 -15.169 1.00 85.56 194 ALA A CA 1
ATOM 1615 C C . ALA A 1 194 ? 3.593 -1.918 -15.812 1.00 85.56 194 ALA A C 1
ATOM 1617 O O . ALA A 1 194 ? 3.034 -1.883 -16.903 1.00 85.56 194 ALA A O 1
ATOM 1618 N N . ALA A 1 195 ? 3.628 -3.036 -15.078 1.00 84.75 195 ALA A N 1
ATOM 1619 C CA . ALA A 1 195 ? 3.114 -4.321 -15.555 1.00 84.75 195 ALA A CA 1
ATOM 1620 C C . ALA A 1 195 ? 1.605 -4.340 -15.868 1.00 84.75 195 ALA A C 1
ATOM 1622 O O . ALA A 1 195 ? 1.135 -5.249 -16.533 1.00 84.75 195 ALA A O 1
ATOM 1623 N N . GLN A 1 196 ? 0.810 -3.380 -15.396 1.00 82.44 196 GLN A N 1
ATOM 1624 C CA . GLN A 1 196 ? -0.601 -3.287 -15.787 1.00 82.44 196 GLN A CA 1
ATOM 1625 C C . GLN A 1 196 ? -0.830 -2.447 -17.045 1.00 82.44 196 GLN A C 1
ATOM 1627 O O . GLN A 1 196 ? -1.896 -2.532 -17.651 1.00 82.44 196 GLN A O 1
ATOM 1632 N N . GLN A 1 197 ? 0.125 -1.593 -17.411 1.00 75.06 197 GLN A N 1
ATOM 1633 C CA . GLN A 1 197 ? -0.082 -0.584 -18.445 1.00 75.06 197 GLN A CA 1
ATOM 1634 C C . GLN A 1 197 ? 0.494 -0.983 -19.800 1.00 75.06 197 GLN A C 1
ATOM 1636 O O . GLN A 1 197 ? -0.043 -0.492 -20.790 1.00 75.06 197 GLN A O 1
ATOM 1641 N N . HIS A 1 198 ? 1.520 -1.850 -19.838 1.00 67.12 198 HIS A N 1
ATOM 1642 C CA . HIS A 1 198 ? 2.123 -2.459 -21.037 1.00 67.12 198 HIS A CA 1
ATOM 1643 C C . HIS A 1 198 ? 1.918 -1.642 -22.316 1.00 67.12 198 HIS A C 1
ATOM 1645 O O . HIS A 1 198 ? 1.213 -2.038 -23.245 1.00 67.12 198 HIS A O 1
ATOM 1651 N N . VAL A 1 199 ? 2.488 -0.437 -22.322 1.00 66.25 199 VAL A N 1
ATOM 1652 C CA . VAL A 1 199 ? 2.263 0.545 -23.388 1.00 66.25 199 VAL A CA 1
ATOM 1653 C C . VAL A 1 199 ? 3.255 0.317 -24.516 1.00 66.25 199 VAL A C 1
ATOM 1655 O O . VAL A 1 199 ? 2.913 0.475 -25.688 1.00 66.25 199 VAL A O 1
ATOM 1658 N N . TRP A 1 200 ? 4.500 -0.013 -24.167 1.00 62.22 200 TRP A N 1
ATOM 1659 C CA . TRP A 1 200 ? 5.614 -0.049 -25.116 1.00 62.22 200 TRP A CA 1
ATOM 1660 C C . TRP A 1 200 ? 6.232 -1.430 -25.255 1.00 62.22 200 TRP A C 1
ATOM 1662 O O . TRP A 1 200 ? 6.801 -1.726 -26.305 1.00 62.22 200 TRP A O 1
ATOM 1672 N N . PHE A 1 201 ? 6.110 -2.278 -24.233 1.00 70.25 201 PHE A N 1
ATOM 1673 C CA . PHE A 1 201 ? 6.751 -3.586 -24.227 1.00 70.25 201 PHE A CA 1
ATOM 1674 C C . PHE A 1 201 ? 5.776 -4.714 -23.847 1.00 70.25 201 PHE A C 1
ATOM 1676 O O . PHE A 1 201 ? 4.792 -4.463 -23.150 1.00 70.25 201 PHE A O 1
ATOM 1683 N N . PRO A 1 202 ? 6.041 -5.964 -24.283 1.00 67.94 202 PRO A N 1
ATOM 1684 C CA . PRO A 1 202 ? 5.162 -7.108 -24.026 1.00 67.94 202 PRO A CA 1
ATOM 1685 C C . PRO A 1 202 ? 4.947 -7.399 -22.538 1.00 67.94 202 PRO A C 1
ATOM 1687 O O . PRO A 1 202 ? 5.854 -7.174 -21.731 1.00 67.94 202 PRO A O 1
ATOM 1690 N N . ASP A 1 203 ? 3.810 -8.023 -22.211 1.00 78.12 203 ASP A N 1
ATOM 1691 C CA . ASP A 1 203 ? 3.493 -8.524 -20.866 1.00 78.12 203 ASP A CA 1
ATOM 1692 C C . ASP A 1 203 ? 4.369 -9.721 -20.479 1.00 78.12 203 ASP A C 1
ATOM 1694 O O . ASP A 1 203 ? 4.035 -10.897 -20.606 1.00 78.12 203 ASP A O 1
ATOM 1698 N N . SER A 1 204 ? 5.592 -9.389 -20.091 1.00 81.44 204 SER A N 1
ATOM 1699 C CA . SER A 1 204 ? 6.624 -10.301 -19.634 1.00 81.44 204 SER A CA 1
ATOM 1700 C C . SER A 1 204 ? 7.491 -9.567 -18.622 1.00 81.44 204 SER A C 1
ATOM 1702 O O . SER A 1 204 ? 7.592 -8.342 -18.648 1.00 81.44 204 SER A O 1
ATOM 1704 N N . ASN A 1 205 ? 8.203 -10.293 -17.760 1.00 79.94 205 ASN A N 1
ATOM 1705 C CA . ASN A 1 205 ? 9.117 -9.648 -16.808 1.00 79.94 205 ASN A CA 1
ATOM 1706 C C . ASN A 1 205 ? 10.208 -8.817 -17.499 1.00 79.94 205 ASN A C 1
ATOM 1708 O O . ASN A 1 205 ? 10.671 -7.832 -16.935 1.00 79.94 205 ASN A O 1
ATOM 1712 N N . ALA A 1 206 ? 10.603 -9.199 -18.715 1.00 79.56 206 ALA A N 1
ATOM 1713 C CA . ALA A 1 206 ? 11.558 -8.443 -19.514 1.00 79.56 206 ALA A CA 1
ATOM 1714 C C . ALA A 1 206 ? 10.942 -7.146 -20.058 1.00 79.56 206 ALA A C 1
ATOM 1716 O O . ALA A 1 206 ? 11.566 -6.095 -19.977 1.00 79.56 206 ALA A O 1
ATOM 1717 N N . GLY A 1 207 ? 9.702 -7.206 -20.549 1.00 79.62 207 GLY A N 1
ATOM 1718 C CA . GLY A 1 207 ? 8.976 -6.018 -20.990 1.00 79.62 207 GLY A CA 1
ATOM 1719 C C . GLY A 1 207 ? 8.666 -5.063 -19.839 1.00 79.62 207 GLY A C 1
ATOM 1720 O O . GLY A 1 207 ? 8.943 -3.875 -19.954 1.00 79.62 207 GLY A O 1
ATOM 1721 N N . THR A 1 208 ? 8.225 -5.572 -18.683 1.00 82.19 208 THR A N 1
ATOM 1722 C CA . THR A 1 208 ? 8.076 -4.754 -17.468 1.00 82.19 208 THR A CA 1
ATOM 1723 C C . THR A 1 208 ? 9.410 -4.121 -17.054 1.00 82.19 208 THR A C 1
ATOM 1725 O O . THR A 1 208 ? 9.429 -2.956 -16.674 1.00 82.19 208 THR A O 1
ATOM 1728 N N . ALA A 1 209 ? 10.534 -4.850 -17.132 1.00 82.69 209 ALA A N 1
ATOM 1729 C CA . ALA A 1 209 ? 11.850 -4.285 -16.818 1.00 82.69 209 ALA A CA 1
ATOM 1730 C C . ALA A 1 209 ? 12.176 -3.090 -17.723 1.00 82.69 209 ALA A C 1
ATOM 1732 O O . ALA A 1 209 ? 12.568 -2.042 -17.220 1.00 82.69 209 ALA A O 1
ATOM 1733 N N . LEU A 1 210 ? 11.946 -3.224 -19.031 1.00 81.69 210 LEU A N 1
ATOM 1734 C CA . LEU A 1 210 ? 12.150 -2.146 -19.999 1.00 81.69 210 LEU A CA 1
ATOM 1735 C C . LEU A 1 210 ? 11.253 -0.931 -19.714 1.00 81.69 210 LEU A C 1
ATOM 1737 O O . LEU A 1 210 ? 11.725 0.202 -19.786 1.00 81.69 210 LEU A O 1
ATOM 1741 N N . GLU A 1 211 ? 9.989 -1.140 -19.335 1.00 83.88 211 GLU A N 1
ATOM 1742 C CA . GLU A 1 211 ? 9.089 -0.039 -18.957 1.00 83.88 211 GLU A CA 1
ATOM 1743 C C . GLU A 1 211 ? 9.549 0.684 -17.698 1.00 83.88 211 GLU A C 1
ATOM 1745 O O . GLU A 1 211 ? 9.599 1.914 -17.674 1.00 83.88 211 GLU A O 1
ATOM 1750 N N . VAL A 1 212 ? 9.926 -0.069 -16.664 1.00 84.25 212 VAL A N 1
ATOM 1751 C CA . VAL A 1 212 ? 10.419 0.507 -15.411 1.00 84.25 212 VAL A CA 1
ATOM 1752 C C . VAL A 1 212 ? 11.731 1.251 -15.650 1.00 84.25 212 VAL A C 1
ATOM 1754 O O . VAL A 1 212 ? 11.879 2.358 -15.148 1.00 84.25 212 VAL A O 1
ATOM 1757 N N . MET A 1 213 ? 12.643 0.719 -16.470 1.00 82.62 213 MET A N 1
ATOM 1758 C CA . MET A 1 213 ? 13.880 1.413 -16.851 1.00 82.62 213 MET A CA 1
ATOM 1759 C C . MET A 1 213 ? 13.593 2.710 -17.612 1.00 82.62 213 MET A C 1
ATOM 1761 O O . MET A 1 213 ? 14.166 3.753 -17.309 1.00 82.62 213 MET A O 1
ATOM 1765 N N . ALA A 1 214 ? 12.679 2.676 -18.584 1.00 79.56 214 ALA A N 1
ATOM 1766 C CA . ALA A 1 214 ? 12.308 3.866 -19.345 1.00 79.56 214 ALA A CA 1
ATOM 1767 C C . ALA A 1 214 ? 11.647 4.937 -18.459 1.00 79.56 214 ALA A C 1
ATOM 1769 O O . ALA A 1 214 ? 11.812 6.137 -18.702 1.00 79.56 214 ALA A O 1
ATOM 1770 N N . LEU A 1 215 ? 10.904 4.515 -17.431 1.00 79.81 215 LEU A N 1
ATOM 1771 C CA . LEU A 1 215 ? 10.329 5.406 -16.428 1.00 79.81 215 LEU A CA 1
ATOM 1772 C C . LEU A 1 215 ? 11.405 5.959 -15.482 1.00 79.81 215 LEU A C 1
ATOM 1774 O O . LEU A 1 215 ? 11.395 7.159 -15.195 1.00 79.81 215 LEU A O 1
ATOM 1778 N N . GLU A 1 216 ? 12.357 5.126 -15.058 1.00 80.50 216 GLU A N 1
ATOM 1779 C CA . GLU A 1 216 ? 13.484 5.502 -14.197 1.00 80.50 216 GLU A CA 1
ATOM 1780 C C . GLU A 1 216 ? 14.298 6.644 -14.810 1.00 80.50 216 GLU A C 1
ATOM 1782 O O . GLU A 1 216 ? 14.525 7.651 -14.141 1.00 80.50 216 GLU A O 1
ATOM 1787 N N . LEU A 1 217 ? 14.614 6.560 -16.110 1.00 77.69 217 LEU A N 1
ATOM 1788 C CA . LEU A 1 217 ? 15.340 7.610 -16.844 1.00 77.69 217 LEU A CA 1
ATOM 1789 C C . LEU A 1 217 ? 14.663 8.988 -16.786 1.00 77.69 217 LEU A C 1
ATOM 1791 O O . LEU A 1 217 ? 15.323 10.013 -16.943 1.00 77.69 217 LEU A O 1
ATOM 1795 N N . LYS A 1 218 ? 13.342 9.030 -16.592 1.00 75.56 218 LYS A N 1
ATOM 1796 C CA . LYS A 1 218 ? 12.563 10.277 -16.553 1.00 75.56 218 LYS A CA 1
ATOM 1797 C C . LYS A 1 218 ? 12.280 10.768 -15.141 1.00 75.56 218 LYS A C 1
ATOM 1799 O O . LYS A 1 218 ? 12.035 11.957 -14.959 1.00 75.56 218 LYS A O 1
ATOM 1804 N N . THR A 1 219 ? 12.209 9.857 -14.176 1.00 73.69 219 THR A N 1
ATOM 1805 C CA . THR A 1 219 ? 11.575 10.129 -12.878 1.00 73.69 219 THR A CA 1
ATOM 1806 C C . THR A 1 219 ? 12.445 9.813 -11.671 1.00 73.69 219 THR A C 1
ATOM 1808 O O . THR A 1 219 ? 12.074 10.239 -10.582 1.00 73.69 219 THR A O 1
ATOM 1811 N N . GLN A 1 220 ? 13.589 9.137 -11.850 1.00 76.62 220 GLN A N 1
ATOM 1812 C CA . GLN A 1 220 ? 14.514 8.781 -10.768 1.00 76.62 220 GLN A CA 1
ATOM 1813 C C . GLN A 1 220 ? 13.782 8.098 -9.596 1.00 76.62 220 GLN A C 1
ATOM 1815 O O . GLN A 1 220 ? 13.782 8.586 -8.465 1.00 76.62 220 GLN A O 1
ATOM 1820 N N . LEU A 1 221 ? 13.102 6.976 -9.855 1.00 73.88 221 LEU A N 1
ATOM 1821 C CA . LEU A 1 221 ? 12.359 6.227 -8.833 1.00 73.88 221 LEU A CA 1
ATOM 1822 C C . LEU A 1 221 ? 13.295 5.552 -7.815 1.00 73.88 221 LEU A C 1
ATOM 1824 O O . LEU A 1 221 ? 12.812 5.006 -6.818 1.00 73.88 221 LEU A O 1
ATOM 1828 N N . GLY A 1 222 ? 14.609 5.605 -8.050 1.00 78.38 222 GLY A N 1
ATOM 1829 C CA . GLY A 1 222 ? 15.653 5.160 -7.141 1.00 78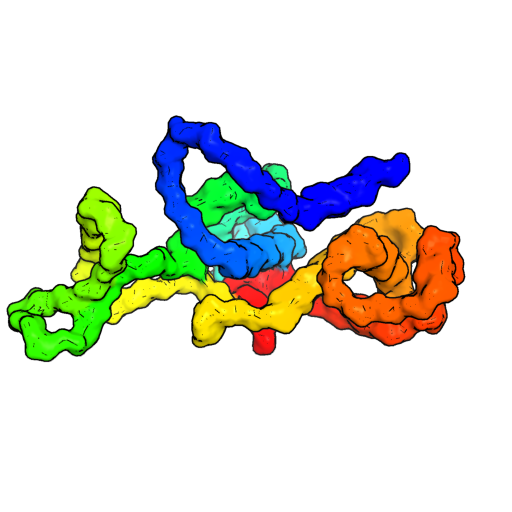.38 222 GLY A CA 1
ATOM 1830 C C . GLY A 1 222 ? 15.904 3.669 -7.259 1.00 78.38 222 GLY A C 1
ATOM 1831 O O . GLY A 1 222 ? 16.178 3.033 -6.246 1.00 78.38 222 GLY A O 1
ATOM 1832 N N . PHE A 1 223 ? 15.733 3.076 -8.449 1.00 80.69 223 PHE A N 1
ATOM 1833 C CA . PHE A 1 223 ? 16.045 1.658 -8.685 1.00 80.69 223 PHE A CA 1
ATOM 1834 C C . PHE A 1 223 ? 17.548 1.370 -8.665 1.00 80.69 223 PHE A C 1
ATOM 1836 O O . PHE A 1 223 ? 17.910 0.217 -8.427 1.00 80.69 223 PHE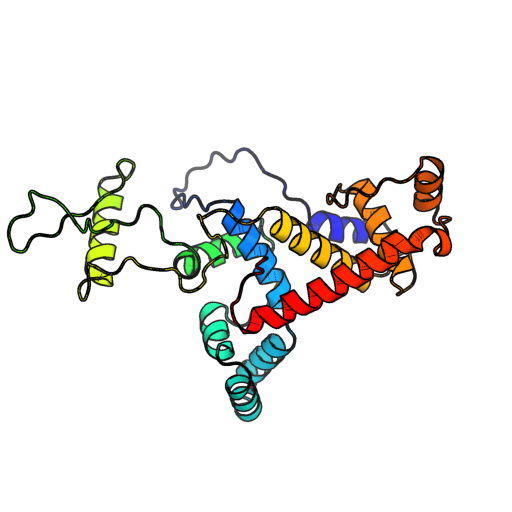 A O 1
ATOM 1843 N N . ASP A 1 224 ? 18.380 2.403 -8.828 1.00 77.44 224 ASP A N 1
ATOM 1844 C CA . ASP A 1 224 ? 19.846 2.324 -8.878 1.00 77.44 224 ASP A CA 1
ATOM 1845 C C . ASP A 1 224 ? 20.323 1.390 -10.004 1.00 77.44 224 ASP A C 1
ATOM 1847 O O . ASP 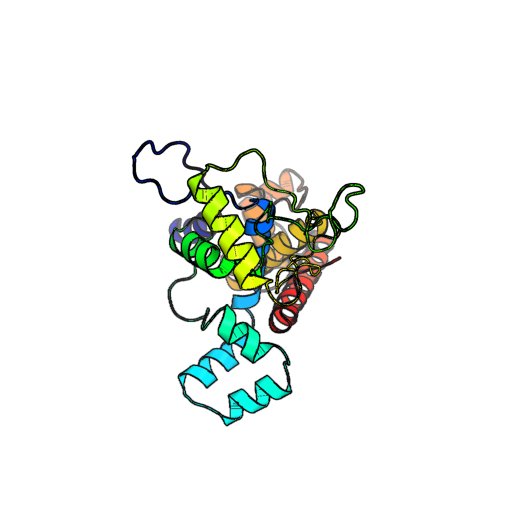A 1 224 ? 21.276 0.626 -9.866 1.00 77.44 224 ASP A O 1
ATOM 1851 N N . TRP A 1 225 ? 19.588 1.393 -11.118 1.00 81.38 225 TRP A N 1
ATOM 1852 C CA . TRP A 1 225 ? 19.921 0.616 -12.303 1.00 81.38 225 TRP A CA 1
ATOM 1853 C C . TRP A 1 225 ? 20.878 1.410 -13.177 1.00 81.38 225 TRP A C 1
ATOM 1855 O O . TRP A 1 225 ? 20.490 2.395 -13.801 1.00 81.38 225 TRP A O 1
ATOM 1865 N N . GLU A 1 226 ? 22.124 0.961 -13.218 1.00 75.56 226 GLU A N 1
ATOM 1866 C CA . GLU A 1 226 ? 23.133 1.501 -14.118 1.00 75.56 226 GLU A CA 1
ATOM 1867 C C . GLU A 1 226 ? 22.976 0.842 -15.491 1.00 75.56 226 GLU A C 1
ATOM 1869 O O . GLU A 1 226 ? 22.977 -0.386 -15.618 1.00 75.56 226 GLU A O 1
ATOM 1874 N N . LEU A 1 227 ? 22.782 1.679 -16.508 1.00 76.38 227 LEU A N 1
ATOM 1875 C CA . LEU A 1 227 ? 22.828 1.293 -17.910 1.00 76.38 227 LEU A CA 1
ATOM 1876 C C . LEU A 1 227 ? 24.092 1.895 -18.511 1.00 76.38 227 LEU A C 1
ATOM 1878 O O . LEU A 1 227 ? 24.405 3.059 -18.259 1.00 76.38 227 LEU A O 1
ATOM 1882 N N . GLU A 1 228 ? 24.785 1.119 -19.335 1.00 81.25 228 GLU A N 1
ATOM 1883 C CA . GLU A 1 228 ? 25.852 1.665 -20.171 1.00 81.25 228 GLU A CA 1
ATOM 1884 C C . GLU A 1 228 ? 25.267 2.682 -21.168 1.00 81.25 228 GLU A C 1
ATOM 1886 O O . GLU A 1 228 ? 24.091 2.606 -21.545 1.00 81.25 228 GLU A O 1
ATOM 1891 N N . ALA A 1 229 ? 26.075 3.646 -21.620 1.00 79.44 229 ALA A N 1
ATOM 1892 C CA . ALA A 1 229 ? 25.596 4.738 -22.475 1.00 79.44 229 ALA A CA 1
ATOM 1893 C C . ALA A 1 229 ? 24.926 4.238 -23.774 1.00 79.44 229 ALA A C 1
ATOM 1895 O O . ALA A 1 229 ? 23.922 4.797 -24.222 1.00 79.44 229 ALA A O 1
ATOM 1896 N N . ASP A 1 230 ? 25.436 3.148 -24.353 1.00 83.69 230 ASP A N 1
ATOM 1897 C CA . ASP A 1 230 ? 24.853 2.503 -25.531 1.00 83.69 230 ASP A CA 1
ATOM 1898 C C . ASP A 1 230 ? 23.529 1.787 -25.204 1.00 83.69 230 ASP A C 1
ATOM 1900 O O . ASP A 1 230 ? 22.594 1.803 -26.008 1.00 83.69 230 ASP A O 1
ATOM 1904 N N . GLN A 1 231 ? 23.409 1.190 -24.015 1.00 79.69 231 GLN A N 1
ATOM 1905 C CA . GLN A 1 231 ? 22.184 0.539 -23.547 1.00 79.69 231 GLN A CA 1
ATOM 1906 C C . GLN A 1 231 ? 21.076 1.554 -23.275 1.00 79.69 231 GLN A C 1
ATOM 1908 O O . GLN A 1 231 ? 19.921 1.295 -23.617 1.00 79.69 231 GLN A O 1
ATOM 1913 N N . GLU A 1 232 ? 21.414 2.716 -22.715 1.00 79.12 232 GLU A N 1
ATOM 1914 C CA . GLU A 1 232 ? 20.463 3.806 -22.507 1.00 79.12 232 GLU A CA 1
ATOM 1915 C C . GLU A 1 232 ? 19.919 4.333 -23.844 1.00 79.12 232 GLU A C 1
ATOM 1917 O O . GLU A 1 232 ? 18.703 4.463 -24.022 1.00 79.12 232 GLU A O 1
ATOM 1922 N N . GLU A 1 233 ? 20.796 4.585 -24.821 1.00 78.94 233 GLU A N 1
ATOM 1923 C CA . GLU A 1 233 ? 20.385 5.020 -26.158 1.00 78.94 233 GLU A CA 1
ATOM 1924 C C . GLU A 1 233 ? 19.514 3.958 -26.847 1.00 78.94 233 GLU A C 1
ATOM 1926 O O . GLU A 1 233 ? 18.468 4.265 -27.433 1.00 78.94 233 GLU A O 1
ATOM 1931 N N . ARG A 1 234 ? 19.892 2.680 -26.736 1.00 79.19 234 ARG A N 1
ATOM 1932 C CA . ARG A 1 234 ? 19.101 1.562 -27.266 1.00 79.19 234 ARG A CA 1
ATOM 1933 C C . ARG A 1 234 ? 17.750 1.439 -26.571 1.00 79.19 234 ARG A C 1
ATOM 1935 O O . ARG A 1 234 ? 16.764 1.174 -27.256 1.00 79.19 234 ARG A O 1
ATOM 1942 N N . LEU A 1 235 ? 17.668 1.659 -25.261 1.00 79.44 235 LEU A N 1
ATOM 1943 C CA . LEU A 1 235 ? 16.412 1.655 -24.511 1.00 79.44 235 LEU A CA 1
ATOM 1944 C C . LEU A 1 235 ? 15.486 2.783 -24.978 1.00 79.44 235 LEU A C 1
ATOM 1946 O O . LEU A 1 235 ? 14.319 2.528 -25.277 1.00 79.44 235 LEU A O 1
ATOM 1950 N N . ARG A 1 236 ? 16.011 4.008 -25.120 1.00 76.00 236 ARG A N 1
ATOM 1951 C CA . ARG A 1 236 ? 15.257 5.171 -25.627 1.00 76.00 236 ARG A CA 1
ATOM 1952 C C . ARG A 1 236 ? 14.702 4.936 -27.033 1.00 76.00 236 ARG A C 1
ATOM 1954 O O . ARG A 1 236 ? 13.607 5.394 -27.343 1.00 76.00 236 ARG A O 1
ATOM 1961 N N . ASN A 1 237 ? 15.437 4.188 -27.854 1.00 75.06 237 ASN A N 1
ATOM 1962 C CA . ASN A 1 237 ? 15.056 3.837 -29.220 1.00 75.06 237 ASN A CA 1
ATOM 1963 C C . ASN A 1 237 ? 14.255 2.522 -29.334 1.00 75.06 237 ASN A C 1
ATOM 1965 O O . ASN A 1 237 ? 13.959 2.097 -30.451 1.00 75.06 237 ASN A O 1
ATOM 1969 N N . GLY A 1 238 ? 13.931 1.850 -28.219 1.00 71.38 238 GLY A N 1
ATOM 1970 C CA . GLY A 1 238 ? 13.186 0.581 -28.209 1.00 71.38 238 GLY A CA 1
ATOM 1971 C C . GLY A 1 238 ? 13.949 -0.626 -28.778 1.00 71.38 238 GLY A C 1
ATOM 1972 O O . GLY A 1 238 ? 13.333 -1.602 -29.195 1.00 71.38 238 GLY A O 1
ATOM 1973 N N . LYS A 1 239 ? 15.285 -0.565 -28.829 1.00 75.75 239 LYS A N 1
ATOM 1974 C CA . LYS A 1 239 ? 16.189 -1.572 -29.427 1.00 75.75 239 LYS A CA 1
ATOM 1975 C C . LYS A 1 239 ? 17.007 -2.369 -28.399 1.00 75.75 239 LYS A C 1
ATOM 1977 O O . LYS A 1 239 ? 17.894 -3.141 -28.781 1.00 75.75 239 LYS A O 1
ATOM 1982 N N . LEU A 1 240 ? 16.785 -2.154 -27.102 1.00 76.81 240 LEU A N 1
ATOM 1983 C CA . LEU A 1 240 ? 17.461 -2.926 -26.057 1.00 76.81 240 LEU A CA 1
ATOM 1984 C C . LEU A 1 240 ? 16.901 -4.355 -26.030 1.00 76.81 240 LEU A C 1
ATOM 1986 O O . LEU A 1 240 ? 15.683 -4.546 -26.035 1.00 76.81 240 LEU A O 1
ATOM 1990 N N . SER A 1 241 ? 17.777 -5.364 -26.053 1.00 72.31 241 SER A N 1
ATOM 1991 C CA . SER A 1 241 ? 17.334 -6.755 -26.156 1.00 72.31 241 SER A CA 1
ATOM 1992 C C . SER A 1 241 ? 16.861 -7.274 -24.807 1.00 72.31 241 SER A C 1
ATOM 1994 O O . SER A 1 241 ? 17.530 -7.129 -23.788 1.00 72.31 241 SER A O 1
ATOM 1996 N N . MET A 1 242 ? 15.743 -8.000 -24.811 1.00 67.56 242 MET A N 1
ATOM 1997 C CA . MET A 1 242 ? 15.239 -8.687 -23.621 1.00 67.56 242 MET A CA 1
ATOM 1998 C C . MET A 1 242 ? 16.203 -9.764 -23.090 1.00 67.56 242 MET A C 1
ATOM 2000 O O . MET A 1 242 ? 16.094 -10.151 -21.929 1.00 67.56 242 MET A O 1
ATOM 2004 N N . LEU A 1 243 ? 17.135 -10.272 -23.903 1.00 62.44 243 LEU A N 1
ATOM 2005 C CA . LEU A 1 243 ? 18.127 -11.275 -23.485 1.00 62.44 243 LEU A CA 1
ATOM 2006 C C . LEU A 1 243 ? 19.231 -10.684 -22.596 1.00 62.44 243 LEU A C 1
ATOM 2008 O O . LEU A 1 243 ? 19.784 -11.396 -21.768 1.00 62.44 243 LEU A O 1
ATOM 2012 N N . GLU A 1 244 ? 19.490 -9.380 -22.702 1.00 66.50 244 GLU A N 1
ATOM 2013 C CA . GLU A 1 244 ? 20.528 -8.674 -21.933 1.00 66.50 244 GLU A C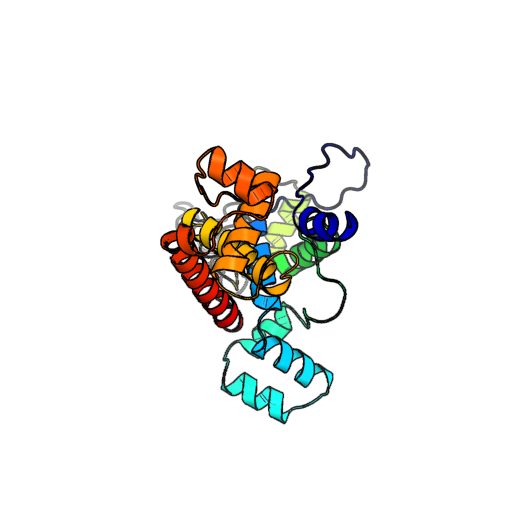A 1
ATOM 2014 C C . GLU A 1 244 ? 20.064 -8.345 -20.493 1.00 66.50 244 GLU A C 1
ATOM 2016 O O . GLU A 1 244 ? 20.810 -7.762 -19.713 1.00 66.50 244 GLU A O 1
ATOM 2021 N N . LEU A 1 245 ? 18.835 -8.737 -20.111 1.00 73.44 245 LEU A N 1
ATOM 2022 C CA . LEU A 1 245 ? 18.146 -8.259 -18.902 1.00 73.44 245 LEU A CA 1
ATOM 2023 C C . LEU A 1 245 ? 17.911 -9.313 -17.808 1.00 73.44 245 LEU A C 1
ATOM 2025 O O . LEU A 1 245 ? 17.020 -9.151 -16.975 1.00 73.44 245 LEU A O 1
ATOM 2029 N N . ASP A 1 246 ? 18.654 -10.416 -17.783 1.00 78.25 246 ASP A N 1
ATOM 2030 C CA . ASP A 1 246 ? 18.353 -11.534 -16.873 1.00 78.25 246 ASP A CA 1
ATOM 2031 C C . ASP A 1 246 ? 18.408 -11.177 -15.376 1.00 78.25 246 ASP A C 1
ATOM 2033 O O . ASP A 1 246 ? 17.575 -11.653 -14.595 1.00 78.25 246 ASP A O 1
ATOM 2037 N N . SER A 1 247 ? 19.333 -10.307 -14.960 1.00 76.69 247 SER A N 1
ATOM 2038 C CA . SER A 1 247 ? 19.383 -9.784 -13.586 1.00 76.69 247 SER A CA 1
ATOM 2039 C C . SER A 1 247 ? 18.134 -8.956 -13.254 1.00 76.69 247 SER A C 1
ATOM 2041 O O . SER A 1 247 ? 17.524 -9.147 -12.199 1.00 76.69 247 SER A O 1
ATOM 2043 N N . PHE A 1 248 ? 17.693 -8.107 -14.183 1.00 82.62 248 PHE A N 1
ATOM 2044 C CA . PHE A 1 248 ? 16.516 -7.254 -14.030 1.00 82.62 248 PHE A CA 1
ATOM 2045 C C . PHE A 1 248 ? 15.213 -8.053 -14.043 1.00 82.62 248 PHE A C 1
ATOM 2047 O O . PHE A 1 248 ? 14.347 -7.805 -13.210 1.00 82.62 248 PHE A O 1
ATOM 2054 N N . LYS A 1 249 ? 15.087 -9.090 -14.882 1.00 85.50 249 LYS A N 1
ATOM 2055 C CA . LYS A 1 249 ? 13.925 -10.001 -14.878 1.00 85.50 249 LYS A CA 1
ATOM 2056 C C . LYS A 1 249 ? 13.708 -10.630 -13.505 1.00 85.50 249 LYS A C 1
ATOM 2058 O O . LYS A 1 249 ? 12.574 -10.699 -13.033 1.00 85.50 249 LYS A O 1
ATOM 2063 N N . LYS A 1 250 ? 14.791 -11.079 -12.858 1.00 87.06 250 LYS A N 1
ATOM 2064 C CA . LYS A 1 250 ? 14.738 -11.654 -11.505 1.00 87.06 250 LYS A CA 1
ATOM 2065 C C . LYS A 1 250 ? 14.315 -10.613 -10.471 1.00 87.06 250 LYS A C 1
ATOM 2067 O O . LYS A 1 250 ? 13.508 -10.926 -9.599 1.00 87.06 250 LYS A O 1
ATOM 2072 N N . GLN A 1 251 ? 14.813 -9.379 -10.577 1.00 88.25 251 GLN A N 1
ATOM 2073 C CA . GLN A 1 251 ? 14.388 -8.287 -9.697 1.00 88.25 251 GLN A CA 1
ATOM 2074 C C . GLN A 1 251 ? 12.911 -7.928 -9.897 1.00 88.25 251 GLN A C 1
ATOM 2076 O O . GLN A 1 251 ? 12.183 -7.830 -8.915 1.00 88.25 251 GLN A O 1
ATOM 2081 N N . ILE A 1 252 ? 12.439 -7.821 -11.142 1.00 90.69 252 ILE A N 1
ATOM 2082 C CA . ILE A 1 252 ? 11.022 -7.601 -11.461 1.00 90.69 252 ILE A CA 1
ATOM 2083 C C . ILE A 1 252 ? 10.151 -8.713 -10.878 1.00 90.69 252 ILE A C 1
ATOM 2085 O O . ILE A 1 252 ? 9.164 -8.419 -10.211 1.00 90.69 252 ILE A O 1
ATOM 2089 N N . ALA A 1 253 ? 10.521 -9.981 -11.075 1.00 90.00 253 ALA A N 1
ATOM 2090 C CA . ALA A 1 253 ? 9.776 -11.109 -10.518 1.00 90.00 253 ALA A CA 1
ATOM 2091 C C . ALA A 1 253 ? 9.694 -11.033 -8.985 1.00 90.00 253 ALA A C 1
ATOM 2093 O O . ALA A 1 253 ? 8.628 -11.238 -8.407 1.00 90.00 253 ALA A O 1
ATOM 2094 N N . ARG A 1 254 ? 10.803 -10.672 -8.327 1.00 92.56 254 ARG A N 1
ATOM 2095 C CA . ARG A 1 254 ? 10.835 -10.448 -6.878 1.00 92.56 254 ARG A CA 1
ATOM 2096 C C . ARG A 1 254 ? 9.905 -9.309 -6.460 1.00 92.56 254 ARG A C 1
ATOM 2098 O O . ARG A 1 254 ? 9.170 -9.477 -5.496 1.00 92.56 254 ARG A O 1
ATOM 2105 N N . TYR A 1 255 ? 9.928 -8.181 -7.163 1.00 93.50 255 TYR A N 1
ATOM 2106 C CA . TYR A 1 255 ? 9.073 -7.034 -6.862 1.00 93.50 255 TYR A CA 1
ATOM 2107 C C . TYR A 1 255 ? 7.586 -7.328 -7.091 1.00 93.50 255 TYR A C 1
ATOM 2109 O O . TYR A 1 255 ? 6.767 -6.899 -6.285 1.00 93.50 255 TYR A O 1
ATOM 2117 N N . LYS A 1 256 ? 7.232 -8.118 -8.115 1.00 93.19 256 LYS A N 1
ATOM 2118 C CA . LYS A 1 256 ? 5.862 -8.626 -8.306 1.00 93.19 256 LYS A CA 1
ATOM 2119 C C . LYS A 1 256 ? 5.425 -9.495 -7.120 1.00 93.19 256 LYS A C 1
ATOM 2121 O O . LYS A 1 256 ? 4.415 -9.206 -6.497 1.00 93.19 256 LYS A O 1
ATOM 2126 N N . ALA A 1 257 ? 6.247 -10.468 -6.722 1.00 93.56 257 ALA A N 1
ATOM 2127 C CA . ALA A 1 257 ? 5.945 -11.316 -5.566 1.00 93.56 257 ALA A CA 1
ATOM 2128 C C . ALA A 1 257 ? 5.845 -10.522 -4.247 1.00 93.56 257 ALA A C 1
ATOM 2130 O O . ALA A 1 257 ? 5.001 -10.808 -3.401 1.00 93.56 257 ALA A O 1
ATOM 2131 N N . GLN A 1 258 ? 6.698 -9.508 -4.063 1.00 94.06 258 GLN A N 1
ATOM 2132 C CA . GLN A 1 258 ? 6.620 -8.599 -2.917 1.00 94.06 258 GLN A CA 1
ATOM 2133 C C . GLN A 1 258 ? 5.333 -7.780 -2.939 1.00 94.06 258 GLN A C 1
ATOM 2135 O O . GLN A 1 258 ? 4.703 -7.636 -1.895 1.00 94.06 258 GLN A O 1
ATOM 2140 N N . PHE A 1 259 ? 4.927 -7.287 -4.111 1.00 94.69 259 PHE A N 1
ATOM 2141 C CA . PHE A 1 259 ? 3.671 -6.572 -4.271 1.00 94.69 259 PHE A CA 1
ATOM 2142 C C . PHE A 1 259 ? 2.483 -7.435 -3.837 1.00 94.69 259 PHE A C 1
ATOM 2144 O O . PHE A 1 259 ? 1.721 -7.013 -2.968 1.00 94.69 259 PHE A O 1
ATOM 2151 N N . ASP A 1 260 ? 2.383 -8.659 -4.360 1.00 94.25 260 ASP A N 1
ATOM 2152 C CA . ASP A 1 260 ? 1.299 -9.590 -4.027 1.00 94.25 260 ASP A CA 1
ATOM 2153 C C . ASP A 1 260 ? 1.274 -9.901 -2.524 1.00 94.25 260 ASP A C 1
ATOM 2155 O O . ASP A 1 260 ? 0.218 -9.883 -1.888 1.00 94.25 260 ASP A O 1
ATOM 2159 N N . GLY A 1 261 ? 2.451 -10.102 -1.922 1.00 93.31 261 GLY A N 1
ATOM 2160 C CA . GLY A 1 261 ? 2.584 -10.294 -0.479 1.00 93.31 261 GLY A CA 1
ATOM 2161 C C . GLY A 1 261 ? 2.130 -9.078 0.336 1.00 93.31 261 GLY A C 1
ATOM 2162 O O . GLY A 1 261 ? 1.478 -9.236 1.369 1.00 93.31 261 GLY A O 1
ATOM 2163 N N . TYR A 1 262 ? 2.437 -7.857 -0.106 1.00 94.44 262 TYR A N 1
ATOM 2164 C CA . TYR A 1 262 ? 1.967 -6.640 0.560 1.00 94.44 262 TYR A CA 1
ATOM 2165 C C . TYR A 1 262 ? 0.453 -6.466 0.426 1.00 94.44 262 TYR A C 1
ATOM 2167 O O . TYR A 1 262 ? -0.191 -6.168 1.431 1.00 94.44 262 TYR A O 1
ATOM 2175 N N . VAL A 1 263 ? -0.124 -6.714 -0.757 1.00 95.25 263 VAL A N 1
ATOM 2176 C CA . VAL A 1 263 ? -1.582 -6.692 -0.965 1.00 95.25 263 VAL A CA 1
ATOM 2177 C C . VAL A 1 263 ? -2.265 -7.691 -0.038 1.00 95.25 263 VAL A C 1
ATOM 2179 O O . VAL A 1 263 ? -3.163 -7.301 0.708 1.00 95.25 263 VAL A O 1
ATOM 2182 N N . ALA A 1 264 ? -1.816 -8.948 -0.020 1.00 93.75 264 ALA A N 1
ATOM 2183 C CA . ALA A 1 264 ? -2.409 -9.996 0.809 1.00 93.75 264 ALA A CA 1
ATOM 2184 C C . ALA A 1 264 ? -2.398 -9.634 2.304 1.00 93.75 264 ALA A C 1
ATOM 2186 O O . ALA A 1 264 ? -3.383 -9.852 3.000 1.00 93.75 264 ALA A O 1
ATOM 2187 N N . ASN A 1 265 ? -1.326 -9.004 2.794 1.00 91.81 265 ASN A N 1
ATOM 2188 C CA . ASN A 1 265 ? -1.202 -8.638 4.207 1.00 91.81 265 ASN A CA 1
ATOM 2189 C C . ASN A 1 265 ? -2.105 -7.474 4.647 1.00 91.81 265 ASN A C 1
ATOM 2191 O O . ASN A 1 265 ? -2.379 -7.332 5.842 1.00 91.81 265 ASN A O 1
ATOM 2195 N N . THR A 1 266 ? -2.589 -6.646 3.717 1.00 93.88 266 THR A N 1
ATOM 2196 C CA . THR A 1 266 ? -3.437 -5.494 4.072 1.00 93.88 266 THR A CA 1
ATOM 2197 C C . THR A 1 266 ? -4.766 -5.901 4.712 1.00 93.88 266 THR A C 1
ATOM 2199 O O . THR A 1 266 ? -5.224 -5.221 5.626 1.00 93.88 266 THR A O 1
ATOM 2202 N N . ILE A 1 267 ? -5.332 -7.058 4.348 1.00 93.56 267 ILE A N 1
ATOM 2203 C CA . ILE A 1 267 ? -6.587 -7.573 4.933 1.00 93.56 267 ILE A CA 1
ATOM 2204 C C . ILE A 1 267 ? -6.460 -7.941 6.419 1.00 93.56 267 ILE A C 1
ATOM 2206 O O . ILE A 1 267 ? -7.451 -8.101 7.125 1.00 93.56 267 ILE A O 1
ATOM 2210 N N . HIS A 1 268 ? -5.227 -8.059 6.910 1.00 91.00 268 HIS A N 1
ATOM 2211 C CA . HIS A 1 268 ? -4.924 -8.299 8.316 1.00 91.00 268 HIS A CA 1
ATOM 2212 C C . HIS A 1 268 ? -4.600 -6.996 9.063 1.00 91.00 268 HIS A C 1
ATOM 2214 O O . HIS A 1 268 ? -4.180 -7.036 10.218 1.00 91.00 268 HIS A O 1
ATOM 2220 N N . GLY A 1 269 ? -4.740 -5.833 8.413 1.00 86.38 269 GLY A N 1
ATOM 2221 C CA . GLY A 1 269 ? -4.383 -4.531 8.976 1.00 86.38 269 GLY A CA 1
ATOM 2222 C C . GLY A 1 269 ? -2.909 -4.437 9.381 1.00 86.38 269 GLY A C 1
ATOM 2223 O O . GLY A 1 269 ? -2.577 -3.743 10.342 1.00 86.38 269 GLY A O 1
ATOM 2224 N N . VAL A 1 270 ? -2.037 -5.188 8.698 1.00 85.12 270 VAL A N 1
ATOM 2225 C CA . VAL A 1 270 ? -0.597 -5.245 8.969 1.00 85.12 270 VAL A CA 1
ATOM 2226 C C . VAL A 1 270 ? 0.144 -4.374 7.961 1.00 85.12 270 VAL A C 1
ATOM 2228 O O . VAL A 1 270 ? -0.039 -4.500 6.748 1.00 85.12 270 VAL A O 1
ATOM 2231 N N . PHE A 1 271 ? 1.011 -3.497 8.464 1.00 81.38 271 PHE A N 1
ATOM 2232 C CA . PHE A 1 271 ? 1.912 -2.701 7.636 1.00 81.38 271 PHE A CA 1
ATOM 2233 C C . PHE A 1 271 ? 3.137 -3.527 7.223 1.00 81.38 271 PHE A C 1
ATOM 2235 O O . PHE A 1 271 ? 3.589 -4.370 8.005 1.00 81.38 271 PHE A O 1
ATOM 2242 N N . PRO A 1 272 ? 3.704 -3.296 6.022 1.00 79.56 272 PRO A N 1
ATOM 2243 C CA . PRO A 1 272 ? 4.949 -3.928 5.612 1.00 79.56 272 PRO A CA 1
ATOM 2244 C C . PRO A 1 272 ? 6.031 -3.815 6.692 1.00 79.56 272 PRO A C 1
ATOM 2246 O O . PRO A 1 272 ? 6.288 -2.734 7.220 1.00 79.56 272 PRO A O 1
ATOM 2249 N N . LYS A 1 273 ? 6.670 -4.941 7.007 1.00 76.50 273 LYS A N 1
ATOM 2250 C CA . LYS A 1 273 ? 7.775 -5.043 7.967 1.00 76.50 273 LYS A CA 1
ATOM 2251 C C . LYS A 1 273 ? 8.921 -5.858 7.368 1.00 76.50 273 LYS A C 1
ATOM 2253 O O . LYS A 1 273 ? 8.703 -6.603 6.410 1.00 76.50 273 LYS A O 1
ATOM 2258 N N . LYS A 1 274 ? 10.124 -5.658 7.905 1.00 64.31 274 LYS A N 1
ATOM 2259 C CA . LYS A 1 274 ? 11.340 -6.379 7.507 1.00 64.31 274 LYS A CA 1
ATOM 2260 C C . LYS A 1 274 ? 11.301 -7.841 7.945 1.00 64.31 274 LYS A C 1
ATOM 2262 O O . LYS A 1 274 ? 10.756 -8.106 9.039 1.00 64.31 274 LYS A O 1
#

Secondary structure (DSSP, 8-state):
--HHHHHHHHHH--------------------HHHHHHHHHHHHHHTT-HHHHHHHHHHHHT-HHHHHHHHHH-TTHHHHHHHH--TTSSSPP-TTSHHHHHHHHHHHHHH---TT--EE-S--TT--TT---EE--TT--HHHHHHHHHHHHHHHTT-TTSPPPPSS--S-TTS---HHHHHHHHHHHHHHHHHHH-SSS-SSHHHHHHHHHHHHHHH--S------HHHHHHHHTT---GGGGHHHHHHHHHHHHHHHHHHHHHTTTPPP--

Organism: NCBI:txid765414